Protein 6LXQ (pdb70)

Foldseek 3Di:
DDPDDDPAADFDFKKKFFKDWQRHTLGMWMKGWRCVQQVVVSVQQQCQQALVLAAAPLGFGSHQAFAWQFFAAAQWKTKIFQRRPSHPPHFATSPNAQAFQRDLPHAQAAFFWKKFDADFGRGGGGMIITTHGRDRVCRPPIHTTIGTPDDVVSRVVQNVQADNRRGGNTTMGRNHMHTPPVD

Radius of gyration: 15.1 Å; Cα contacts (8 Å, |Δi|>4): 477; chains: 1; bounding box: 36×37×45 Å

Organism: Trichomonas vaginalis (strain ATCC PRA-98 / G3) (NCBI:txid412133)

Sequence (183 aa):
FATRVISAPKVTKKVFFKISINGEDAGTIKFGLFGDDVPKTAENFRALCTGEKGMGKLGKPLHYKGSPFHRVIPNFMIQGGDITSGNGYGGESIYGSKFADESFKITHDGPGLLSMANSGPNTNGSQFFITTVPCPWLNGKHVVFGKVIEGMEIVKKIESLGSQSGTPKAKIIIADCGEITEL

B-factor: mean 24.29, std 14.11, range [5.77, 97.33]

Secondary structure (DSSP, 8-state):
--SS--SSPPP-EEEEEEEEETTEEEEEEEEEE-TTT-HHHHHHHHHHHHTTT-B-TTSSBS--TT-BEEEEETTTEEEE---SSSSSS----TTSS-B------S---STTEEEE--SSTT-B-S-EEEESS--GGGTTTS-EEEEEEE-HHHHHHHHTT--TTS--SS-EEEEEEEE----

Structure (mmCIF, N/CA/C/O backbone):
data_6LXQ
#
_entry.id   6LXQ
#
_cell.length_a   54.307
_cell.length_b   54.643
_cell.length_c   59.916
_cell.angle_alpha   90.000
_cell.angle_beta   90.000
_cell.angle_gamma   90.000
#
_symmetry.space_group_name_H-M   'P 21 21 21'
#
loop_
_entity.id
_entity.type
_entity.pdbx_description
1 polymer 'Peptidyl-prolyl cis-trans isomerase'
2 non-polymer 'PHOSPHATE ION'
3 non-polymer GLYCEROL
4 water water
#
loop_
_atom_site.group_PDB
_atom_site.id
_atom_site.type_symbol
_atom_site.label_atom_id
_atom_site.label_alt_id
_atom_site.label_comp_id
_atom_site.label_asym_id
_atom_site.label_entity_id
_atom_site.label_seq_id
_atom_site.pdbx_PDB_ins_code
_atom_site.Cartn_x
_atom_site.Cartn_y
_atom_site.Cartn_z
_atom_site.occupancy
_atom_site.B_iso_or_equiv
_atom_site.auth_seq_id
_atom_site.auth_comp_id
_atom_site.auth_asym_id
_atom_site.auth_atom_id
_atom_site.pdbx_PDB_model_num
ATOM 1 N N . PHE A 1 5 ? 3.715 -2.372 -10.858 1.00 43.34 5 PHE A N 1
ATOM 2 C CA . PHE A 1 5 ? 2.742 -2.685 -11.898 1.00 41.89 5 PHE A CA 1
ATOM 3 C C . PHE A 1 5 ? 1.387 -3.103 -11.314 1.00 43.73 5 PHE A C 1
ATOM 4 O O . PHE A 1 5 ? 1.249 -4.188 -10.725 1.00 36.42 5 PHE A O 1
ATOM 12 N N . ALA A 1 6 ? 0.386 -2.242 -11.497 1.00 37.02 6 ALA A N 1
ATOM 13 C CA . ALA A 1 6 ? -0.929 -2.462 -10.913 1.00 36.83 6 ALA A CA 1
ATOM 14 C C . ALA A 1 6 ? -1.699 -3.506 -11.707 1.00 35.71 6 ALA A C 1
ATOM 15 O O . ALA A 1 6 ? -1.812 -3.402 -12.929 1.00 37.39 6 ALA A O 1
ATOM 17 N N . THR A 1 7 ? -2.230 -4.509 -11.009 1.00 33.38 7 THR A N 1
ATOM 18 C CA . THR A 1 7 ? -3.086 -5.525 -11.614 1.00 39.20 7 THR A CA 1
ATOM 19 C C . THR A 1 7 ? -4.560 -5.325 -11.294 1.00 38.11 7 THR A C 1
ATOM 20 O O . THR A 1 7 ? -5.395 -6.096 -11.780 1.00 42.23 7 THR A O 1
ATOM 24 N N . ARG A 1 8 ? -4.896 -4.331 -10.473 1.00 30.97 8 ARG A N 1
ATOM 25 C CA . ARG A 1 8 ? -6.276 -3.914 -10.266 1.00 30.30 8 ARG A CA 1
ATOM 26 C C . ARG A 1 8 ? -6.284 -2.417 -9.978 1.00 28.23 8 ARG A C 1
ATOM 27 O O . ARG A 1 8 ? -5.369 -1.885 -9.344 1.00 27.55 8 ARG A O 1
ATOM 35 N N . VAL A 1 9 ? -7.301 -1.735 -10.485 1.00 21.50 9 VAL A N 1
ATOM 36 C CA . VAL A 1 9 ? -7.505 -0.323 -10.202 1.00 17.13 9 VAL A CA 1
ATOM 37 C C . VAL A 1 9 ? -8.446 -0.274 -9.001 1.00 17.44 9 VAL A C 1
ATOM 38 O O . VAL A 1 9 ? -9.657 -0.457 -9.147 1.00 16.21 9 VAL A O 1
ATOM 42 N N . ILE A 1 10 ? -7.886 -0.036 -7.798 1.00 17.14 10 ILE A N 1
ATOM 43 C CA . ILE A 1 10 ? -8.631 -0.253 -6.559 1.00 18.86 10 ILE A CA 1
ATOM 44 C C . ILE A 1 10 ? -9.301 1.033 -6.092 1.00 18.91 10 ILE A C 1
ATOM 45 O O . ILE A 1 10 ? -8.736 2.132 -6.172 1.00 16.00 10 ILE A O 1
ATOM 50 N N . SER A 1 11 ? -10.520 0.878 -5.579 1.00 16.26 11 SER A N 1
ATOM 51 C CA . SER A 1 11 ? -11.343 1.956 -5.048 1.00 14.70 11 SER A CA 1
ATOM 52 C C . SER A 1 11 ? -11.402 1.930 -3.522 1.00 18.27 11 SER A C 1
ATOM 53 O O . SER A 1 11 ? -12.377 2.397 -2.920 1.00 21.57 11 SER A O 1
ATOM 56 N N . ALA A 1 12 ? -10.378 1.376 -2.889 1.00 14.11 12 ALA A N 1
ATOM 57 C CA . ALA A 1 12 ? -10.374 1.161 -1.451 1.00 14.47 12 ALA A CA 1
ATOM 58 C C . ALA A 1 12 ? -8.944 1.236 -0.966 1.00 14.55 12 ALA A C 1
ATOM 59 O O . ALA A 1 12 ? -8.004 1.186 -1.777 1.00 17.17 12 ALA A O 1
ATOM 61 N N . PRO A 1 13 ? -8.714 1.328 0.349 1.00 18.62 13 PRO A N 1
ATOM 62 C CA . PRO A 1 13 ? -7.337 1.308 0.858 1.00 20.77 13 PRO A CA 1
ATOM 63 C C . PRO A 1 13 ? -6.644 0.005 0.492 1.00 16.09 13 PRO A C 1
ATOM 64 O O . PRO A 1 13 ? -7.285 -1.031 0.322 1.00 17.89 13 PRO A O 1
ATOM 68 N N . LYS A 1 14 ? -5.322 0.068 0.363 1.00 19.41 14 LYS A N 1
ATOM 69 C CA . LYS A 1 14 ? -4.545 -1.115 0.011 1.00 24.39 14 LYS A CA 1
ATOM 70 C C . LYS A 1 14 ? -4.458 -2.099 1.179 1.00 20.41 14 LYS A C 1
ATOM 71 O O . LYS A 1 14 ? -4.208 -1.711 2.322 1.00 17.72 14 LYS A O 1
ATOM 77 N N . VAL A 1 15 ? -4.657 -3.381 0.876 1.00 18.32 15 VAL A N 1
ATOM 78 C CA . VAL A 1 15 ? -4.454 -4.460 1.840 1.00 19.02 15 VAL A CA 1
ATOM 79 C C . VAL A 1 15 ? -2.970 -4.812 1.857 1.00 21.81 15 VAL A C 1
ATOM 80 O O . VAL A 1 15 ? -2.400 -5.186 0.828 1.00 22.64 15 VAL A O 1
ATOM 84 N N . THR A 1 16 ? -2.337 -4.691 3.026 1.00 22.35 16 THR A N 1
ATOM 85 C CA . THR A 1 16 ? -0.908 -4.935 3.150 1.00 22.82 16 THR A CA 1
ATOM 86 C C . THR A 1 16 ? -0.562 -6.125 4.022 1.00 26.79 16 THR A C 1
ATOM 87 O O . THR A 1 16 ? 0.597 -6.555 4.016 1.00 28.25 16 THR A O 1
ATOM 91 N N . LYS A 1 17 ? -1.512 -6.638 4.793 1.00 21.74 17 LYS A N 1
ATOM 92 C CA . LYS A 1 17 ? -1.293 -7.844 5.570 1.00 21.12 17 LYS A CA 1
ATOM 93 C C . LYS A 1 17 ? -2.603 -8.609 5.640 1.00 18.19 17 LYS A C 1
ATOM 94 O O . LYS A 1 17 ? -3.683 -8.025 5.530 1.00 18.27 17 LYS A O 1
ATOM 100 N N . LYS A 1 18 ? -2.495 -9.925 5.799 1.00 15.79 18 LYS A N 1
ATOM 101 C CA . LYS A 1 18 ? -3.650 -10.809 5.817 1.00 17.55 18 LYS A CA 1
ATOM 102 C C . LYS A 1 18 ? -3.587 -11.684 7.056 1.00 21.18 18 LYS A C 1
ATOM 103 O O . LYS A 1 18 ? -2.521 -12.205 7.403 1.00 19.94 18 LYS A O 1
ATOM 109 N N . VAL A 1 19 ? -4.741 -11.848 7.710 1.00 13.91 19 VAL A N 1
ATOM 110 C CA . VAL A 1 19 ? -4.867 -12.652 8.920 1.00 14.12 19 VAL A CA 1
ATOM 111 C C . VAL A 1 19 ? -6.181 -13.419 8.841 1.00 16.22 19 VAL A C 1
ATOM 112 O O . VAL A 1 19 ? -7.000 -13.196 7.949 1.00 18.48 19 VAL A O 1
ATOM 116 N N . PHE A 1 20 ? -6.391 -14.324 9.796 1.00 13.58 20 PHE A N 1
ATOM 117 C CA . PHE A 1 20 ? -7.572 -15.177 9.738 1.00 12.87 20 PHE A CA 1
ATOM 118 C C . PHE A 1 20 ? -8.053 -15.554 11.134 1.00 18.34 20 PHE A C 1
ATOM 119 O O . PHE A 1 20 ? -7.255 -15.659 12.072 1.00 17.05 20 PHE A O 1
ATOM 127 N N . PHE A 1 21 ? -9.366 -15.777 11.246 1.00 12.58 21 PHE A N 1
ATOM 128 C CA . PHE A 1 21 ? -9.999 -16.460 12.370 1.00 17.39 21 PHE A CA 1
ATOM 129 C C . PHE A 1 21 ? -10.575 -17.786 11.886 1.00 21.62 21 PHE A C 1
ATOM 130 O O . PHE A 1 21 ? -11.171 -17.853 10.808 1.00 19.10 21 PHE A O 1
ATOM 138 N N . LYS A 1 22 ? -10.446 -18.826 12.697 1.00 18.21 22 LYS A N 1
ATOM 139 C CA . LYS A 1 22 ? -11.274 -20.018 12.559 1.00 17.78 22 LYS A CA 1
ATOM 140 C C . LYS A 1 22 ? -12.343 -19.971 13.641 1.00 20.45 22 LYS A C 1
ATOM 141 O O . LYS A 1 22 ? -12.031 -19.772 14.822 1.00 20.12 22 LYS A O 1
ATOM 147 N N . ILE A 1 23 ? -13.599 -20.137 13.234 1.00 15.79 23 ILE A N 1
ATOM 148 C CA . ILE A 1 23 ? -14.750 -19.890 14.093 1.00 12.09 23 ILE A CA 1
ATOM 149 C C . ILE A 1 23 ? -15.341 -21.226 14.512 1.00 17.32 23 ILE A C 1
ATOM 150 O O . ILE A 1 23 ? -15.526 -22.114 13.677 1.00 19.55 23 ILE A O 1
ATOM 155 N N . SER A 1 24 ? -15.639 -21.372 15.800 1.00 14.11 24 SER A N 1
ATOM 156 C CA . SER A 1 24 ? -16.486 -22.462 16.262 1.00 15.55 24 SER A CA 1
ATOM 157 C C . SER A 1 24 ? -17.769 -21.871 16.822 1.00 17.57 24 SER A C 1
ATOM 158 O O . SER A 1 24 ? -17.769 -20.767 17.381 1.00 18.07 24 SER A O 1
ATOM 161 N N . ILE A 1 25 ? -18.864 -22.602 16.645 1.00 17.86 25 ILE A N 1
ATOM 162 C CA . ILE A 1 25 ? -20.165 -22.208 17.164 1.00 18.94 25 ILE A CA 1
ATOM 163 C C . ILE A 1 25 ? -20.713 -23.381 17.964 1.00 19.70 25 ILE A C 1
ATOM 164 O O . ILE A 1 25 ? -20.965 -24.456 17.402 1.00 19.16 25 ILE A O 1
ATOM 169 N N . ASN A 1 26 ? -20.884 -23.179 19.271 1.00 20.60 26 ASN A N 1
ATOM 170 C CA . ASN A 1 26 ? -21.231 -24.266 20.182 1.00 19.63 26 ASN A CA 1
ATOM 171 C C . ASN A 1 26 ? -20.288 -25.454 19.991 1.00 22.27 26 ASN A C 1
ATOM 172 O O . ASN A 1 26 ? -20.686 -26.620 20.043 1.00 21.24 26 ASN A O 1
ATOM 177 N N . GLY A 1 27 ? -19.012 -25.151 19.764 1.00 23.98 27 GLY A N 1
ATOM 178 C CA . GLY A 1 27 ? -17.997 -26.175 19.635 1.00 21.21 27 GLY A CA 1
ATOM 179 C C . GLY A 1 27 ? -17.856 -26.794 18.262 1.00 26.37 27 GLY A C 1
ATOM 180 O O . GLY A 1 27 ? -16.933 -27.591 18.061 1.00 32.92 27 GLY A O 1
ATOM 181 N N . GLU A 1 28 ? -18.725 -26.463 17.308 1.00 27.05 28 GLU A N 1
ATOM 182 C CA . GLU A 1 28 ? -18.641 -27.023 15.963 1.00 27.32 28 GLU A CA 1
ATOM 183 C C . GLU A 1 28 ? -17.894 -26.067 15.044 1.00 26.32 28 GLU A C 1
ATOM 184 O O . GLU A 1 28 ? -18.112 -24.854 15.085 1.00 21.38 28 GLU A O 1
ATOM 190 N N . ASP A 1 29 ? -16.999 -26.620 14.223 1.00 26.07 29 ASP A N 1
ATOM 191 C CA . ASP A 1 29 ? -16.249 -25.804 13.274 1.00 28.86 29 ASP A CA 1
ATOM 192 C C . ASP A 1 29 ? -17.209 -25.105 12.325 1.00 23.44 29 ASP A C 1
ATOM 193 O O . ASP A 1 29 ? -18.108 -25.731 11.764 1.00 29.79 29 ASP A O 1
ATOM 198 N N . ALA A 1 30 ? -17.030 -23.800 12.152 1.00 18.13 30 ALA A N 1
ATOM 199 C CA . ALA A 1 30 ? -17.907 -23.012 11.292 1.00 23.63 30 ALA A CA 1
ATOM 200 C C . ALA A 1 30 ? -17.157 -22.331 10.156 1.00 27.29 30 ALA A C 1
ATOM 201 O O . ALA A 1 30 ? -17.741 -21.492 9.464 1.00 39.83 30 ALA A O 1
ATOM 203 N N . GLY A 1 31 ? -15.885 -22.657 9.955 1.00 19.76 31 GLY A N 1
ATOM 204 C CA . GLY A 1 31 ? -15.135 -22.143 8.832 1.00 24.15 31 GLY A CA 1
ATOM 205 C C . GLY A 1 31 ? -14.184 -21.028 9.215 1.00 25.26 31 GLY A C 1
ATOM 206 O O . GLY A 1 31 ? -13.992 -20.690 10.386 1.00 22.73 31 GLY A O 1
ATOM 207 N N . THR A 1 32 ? -13.582 -20.445 8.182 1.00 19.23 32 THR A N 1
ATOM 208 C CA . THR A 1 32 ? -12.498 -19.485 8.338 1.00 22.60 32 THR A CA 1
ATOM 209 C C . THR A 1 32 ? -12.910 -18.138 7.758 1.00 24.14 32 THR A C 1
ATOM 210 O O . THR A 1 32 ? -13.446 -18.073 6.648 1.00 22.01 32 THR A O 1
ATOM 214 N N . ILE A 1 33 ? -12.681 -17.073 8.521 1.00 17.85 33 ILE A N 1
ATOM 215 C CA . ILE A 1 33 ? -12.800 -15.703 8.033 1.00 15.09 33 ILE A CA 1
ATOM 216 C C . ILE A 1 33 ? -11.392 -15.176 7.801 1.00 17.74 33 ILE A C 1
ATOM 217 O O . ILE A 1 33 ? -10.543 -15.246 8.699 1.00 19.72 33 ILE A O 1
ATOM 222 N N . LYS A 1 34 ? -11.129 -14.661 6.606 1.00 16.56 34 LYS A N 1
ATOM 223 C CA . LYS A 1 34 ? -9.854 -14.025 6.311 1.00 15.55 34 LYS A CA 1
ATOM 224 C C . LYS A 1 34 ? -10.032 -12.515 6.230 1.00 17.02 34 LYS A C 1
ATOM 225 O O . LYS A 1 34 ? -11.031 -12.026 5.691 1.00 17.07 34 LYS A O 1
ATOM 231 N N . PHE A 1 35 ? -9.052 -11.781 6.759 1.00 15.26 35 PHE A N 1
ATOM 232 C CA . PHE A 1 35 ? -9.076 -10.326 6.776 1.00 14.75 35 PHE A CA 1
ATOM 233 C C . PHE A 1 35 ? -7.861 -9.763 6.059 1.00 14.85 35 PHE A C 1
ATOM 234 O O . PHE A 1 35 ? -6.764 -10.324 6.128 1.00 17.07 35 PHE A O 1
ATOM 242 N N . GLY A 1 36 ? -8.058 -8.628 5.397 1.00 13.56 36 GLY A N 1
ATOM 243 C CA . GLY A 1 36 ? -6.966 -7.826 4.890 1.00 14.51 36 GLY A CA 1
ATOM 244 C C . GLY A 1 36 ? -6.889 -6.540 5.697 1.00 16.62 36 GLY A C 1
ATOM 245 O O . GLY A 1 36 ? -7.910 -5.909 5.954 1.00 16.46 36 GLY A O 1
ATOM 246 N N . LEU A 1 37 ? -5.669 -6.165 6.081 1.00 13.82 37 LEU A N 1
ATOM 247 C CA . LEU A 1 37 ? -5.444 -5.017 6.955 1.00 13.33 37 LEU A CA 1
ATOM 248 C C . LEU A 1 37 ? -4.860 -3.852 6.166 1.00 17.63 37 LEU A C 1
ATOM 249 O O . LEU A 1 37 ? -4.008 -4.049 5.294 1.00 18.33 37 LEU A O 1
ATOM 254 N N . PHE A 1 38 ? -5.315 -2.635 6.484 1.00 15.06 38 PHE A N 1
ATOM 255 C CA . PHE A 1 38 ? -4.892 -1.426 5.762 1.00 13.48 38 PHE A CA 1
ATOM 256 C C . PHE A 1 38 ? -3.654 -0.817 6.430 1.00 16.75 38 PHE A C 1
ATOM 257 O O . PHE A 1 38 ? -3.680 0.278 6.996 1.00 18.48 38 PHE A O 1
ATOM 265 N N . GLY A 1 39 ? -2.539 -1.544 6.322 1.00 18.76 39 GLY A N 1
ATOM 266 C CA . GLY A 1 39 ? -1.344 -1.187 7.067 1.00 20.64 39 GLY A CA 1
ATOM 267 C C . GLY A 1 39 ? -0.612 0.032 6.538 1.00 19.98 39 GLY A C 1
ATOM 268 O O . GLY A 1 39 ? 0.153 0.649 7.287 1.00 20.84 39 GLY A O 1
ATOM 269 N N . ASP A 1 40 ? -0.830 0.399 5.274 1.00 18.81 40 ASP A N 1
ATOM 270 C CA . ASP A 1 40 ? -0.280 1.659 4.776 1.00 26.64 40 ASP A CA 1
ATOM 271 C C . ASP A 1 40 ? -1.001 2.865 5.360 1.00 27.24 40 ASP A C 1
ATOM 272 O O . ASP A 1 40 ? -0.423 3.954 5.417 1.00 29.67 40 ASP A O 1
ATOM 277 N N . ASP A 1 41 ? -2.248 2.699 5.786 1.00 19.68 41 ASP A N 1
ATOM 278 C CA . ASP A 1 41 ? -3.043 3.819 6.265 1.00 23.60 41 ASP A CA 1
ATOM 279 C C . ASP A 1 41 ? -3.057 3.925 7.778 1.00 24.89 41 ASP A C 1
ATOM 280 O O . ASP A 1 41 ? -2.898 5.024 8.312 1.00 22.49 41 ASP A O 1
ATOM 285 N N . VAL A 1 42 ? -3.245 2.809 8.477 1.00 18.11 42 VAL A N 1
ATOM 286 C CA . VAL A 1 42 ? -3.253 2.799 9.936 1.00 19.61 42 VAL A CA 1
ATOM 287 C C . VAL A 1 42 ? -2.300 1.702 10.402 1.00 23.13 42 VAL A C 1
ATOM 288 O O . VAL A 1 42 ? -2.744 0.648 10.888 1.00 22.25 42 VAL A O 1
ATOM 292 N N . PRO A 1 43 ? -0.983 1.903 10.277 1.00 19.97 43 PRO A N 1
ATOM 293 C CA . PRO A 1 43 ? -0.048 0.813 10.608 1.00 17.79 43 PRO A CA 1
ATOM 294 C C . PRO A 1 43 ? -0.097 0.374 12.061 1.00 24.76 43 PRO A C 1
ATOM 295 O O . PRO A 1 43 ? 0.071 -0.819 12.353 1.00 17.85 43 PRO A O 1
ATOM 299 N N . LYS A 1 44 ? -0.303 1.308 12.988 1.00 20.17 44 LYS A N 1
ATOM 300 C CA . LYS A 1 44 ? -0.247 0.950 14.402 1.00 22.81 44 LYS A CA 1
ATOM 301 C C . LYS A 1 44 ? -1.462 0.123 14.796 1.00 19.26 44 LYS A C 1
ATOM 302 O O . LYS A 1 44 ? -1.354 -0.826 15.585 1.00 15.84 44 LYS A O 1
ATOM 308 N N . THR A 1 45 ? -2.624 0.472 14.252 1.00 20.30 45 THR A N 1
ATOM 309 C CA . THR A 1 45 ? -3.844 -0.281 14.524 1.00 19.65 45 THR A CA 1
ATOM 310 C C . THR A 1 45 ? -3.807 -1.639 13.834 1.00 18.85 45 THR A C 1
ATOM 311 O O . THR A 1 45 ? -4.181 -2.660 14.427 1.00 16.24 45 THR A O 1
ATOM 315 N N . ALA A 1 46 ? -3.351 -1.670 12.582 1.00 16.04 46 ALA A N 1
ATOM 316 C CA . ALA A 1 46 ? -3.209 -2.941 11.881 1.00 19.05 46 ALA A CA 1
ATOM 317 C C . ALA A 1 46 ? -2.220 -3.863 12.593 1.00 17.61 46 ALA A C 1
ATOM 318 O O . ALA A 1 46 ? -2.463 -5.069 12.716 1.00 15.69 46 ALA A O 1
ATOM 320 N N . GLU A 1 47 ? -1.087 -3.317 13.045 1.00 16.34 47 GLU A N 1
ATOM 321 C CA . GLU A 1 47 ? -0.081 -4.132 13.715 1.00 19.61 47 GLU A CA 1
ATOM 322 C C . GLU A 1 47 ? -0.615 -4.719 15.015 1.00 19.58 47 GLU A C 1
ATOM 323 O O . GLU A 1 47 ? -0.337 -5.882 15.341 1.00 16.56 47 GLU A O 1
ATOM 329 N N . ASN A 1 48 ? -1.368 -3.922 15.780 1.00 16.29 48 ASN A N 1
ATOM 330 C CA . ASN A 1 48 ? -1.980 -4.432 17.003 1.00 19.50 48 ASN A CA 1
ATOM 331 C C . ASN A 1 48 ? -2.856 -5.644 16.698 1.00 18.28 48 ASN A C 1
ATOM 332 O O . ASN A 1 48 ? -2.720 -6.699 17.334 1.00 14.90 48 ASN A O 1
ATOM 337 N N . PHE A 1 49 ? -3.726 -5.526 15.688 1.00 13.73 49 PHE A N 1
ATOM 338 C CA . PHE A 1 49 ? -4.606 -6.636 15.323 1.00 14.25 49 PHE A CA 1
ATOM 339 C C . PHE A 1 49 ? -3.801 -7.837 14.844 1.00 14.96 49 PHE A C 1
ATOM 340 O O . PHE A 1 49 ? -4.075 -8.981 15.234 1.00 14.87 49 PHE A O 1
ATOM 348 N N . ARG A 1 50 ? -2.815 -7.595 13.974 1.00 14.17 50 ARG A N 1
ATOM 349 C CA . ARG A 1 50 ? -2.011 -8.694 13.439 1.00 15.71 50 ARG A CA 1
ATOM 350 C C . ARG A 1 50 ? -1.335 -9.467 14.566 1.00 15.92 50 ARG A C 1
ATOM 351 O O . ARG A 1 50 ? -1.403 -10.701 14.619 1.00 20.29 50 ARG A O 1
ATOM 359 N N . ALA A 1 51 ? -0.705 -8.751 15.500 1.00 16.47 51 ALA A N 1
ATOM 360 C CA . ALA A 1 51 ? 0.025 -9.416 16.574 1.00 17.79 51 ALA A CA 1
ATOM 361 C C . ALA A 1 51 ? -0.914 -10.178 17.496 1.00 17.76 51 ALA A C 1
ATOM 362 O O . ALA A 1 51 ? -0.536 -11.226 18.036 1.00 18.80 51 ALA A O 1
ATOM 364 N N . LEU A 1 52 ? -2.128 -9.656 17.705 1.00 15.69 52 LEU A N 1
ATOM 365 C CA . LEU A 1 52 ? -3.101 -10.360 18.521 1.00 13.46 52 LEU A CA 1
ATOM 366 C C . LEU A 1 52 ? -3.598 -11.621 17.829 1.00 17.61 52 LEU A C 1
ATOM 367 O O . LEU A 1 52 ? -4.051 -12.550 18.507 1.00 17.34 52 LEU A O 1
ATOM 372 N N . CYS A 1 53 ? -3.505 -11.684 16.497 1.00 18.67 53 CYS A N 1
ATOM 373 C CA . CYS A 1 53 ? -3.856 -12.914 15.792 1.00 15.36 53 CYS A CA 1
ATOM 374 C C . CYS A 1 53 ? -2.775 -13.980 15.957 1.00 20.23 53 CYS A C 1
ATOM 375 O O . CYS A 1 53 ? -3.081 -15.175 16.043 1.00 18.57 53 CYS A O 1
ATOM 378 N N . THR A 1 54 ? -1.505 -13.575 16.005 1.00 18.97 54 THR A N 1
ATOM 379 C CA . THR A 1 54 ? -0.430 -14.548 16.157 1.00 22.26 54 THR A CA 1
ATOM 380 C C . THR A 1 54 ? -0.112 -14.871 17.611 1.00 24.92 54 THR A C 1
ATOM 381 O O . THR A 1 54 ? 0.454 -15.938 17.883 1.00 23.34 54 THR A O 1
ATOM 385 N N . GLY A 1 55 ? -0.457 -13.987 18.546 1.00 21.00 55 GLY A N 1
ATOM 386 C CA . GLY A 1 55 ? -0.050 -14.179 19.928 1.00 19.33 55 GLY A CA 1
ATOM 387 C C . GLY A 1 55 ? 1.416 -13.924 20.213 1.00 22.36 55 GLY A C 1
ATOM 388 O O . GLY A 1 55 ? 1.864 -14.162 21.343 1.00 22.12 55 GLY A O 1
ATOM 389 N N . GLU A 1 56 ? 2.177 -13.416 19.236 1.00 22.52 56 GLU A N 1
ATOM 390 C CA . GLU A 1 56 ? 3.636 -13.357 19.353 1.00 23.98 56 GLU A CA 1
ATOM 391 C C . GLU A 1 56 ? 4.134 -12.457 20.482 1.00 22.99 56 GLU A C 1
ATOM 392 O O . GLU A 1 56 ? 5.296 -12.584 20.887 1.00 24.60 56 GLU A O 1
ATOM 398 N N . LYS A 1 57 ? 3.306 -11.561 21.002 1.00 18.55 57 LYS A N 1
ATOM 399 C CA . LYS A 1 57 ? 3.762 -10.677 22.071 1.00 21.51 57 LYS A CA 1
ATOM 400 C C . LYS A 1 57 ? 3.666 -11.305 23.457 1.00 28.04 57 LYS A C 1
ATOM 401 O O . LYS A 1 57 ? 4.029 -10.649 24.441 1.00 28.21 57 LYS A O 1
ATOM 407 N N . GLY A 1 58 ? 3.177 -12.542 23.560 1.00 23.69 58 GLY A N 1
ATOM 408 C CA . GLY A 1 58 ? 3.172 -13.225 24.850 1.00 24.51 58 GLY A CA 1
ATOM 409 C C . GLY A 1 58 ? 2.128 -12.676 25.812 1.00 21.28 58 GLY A C 1
ATOM 410 O O . GLY A 1 58 ? 0.991 -12.369 25.441 1.00 24.93 58 GLY A O 1
ATOM 411 N N . MET A 1 59 ? 2.525 -12.542 27.076 1.00 23.27 59 MET A N 1
ATOM 412 C CA . MET A 1 59 ? 1.598 -12.242 28.162 1.00 22.80 59 MET A CA 1
ATOM 413 C C . MET A 1 59 ? 1.419 -10.738 28.329 1.00 20.67 59 MET A C 1
ATOM 414 O O . MET A 1 59 ? 2.391 -9.980 28.304 1.00 26.99 59 MET A O 1
ATOM 419 N N . GLY A 1 60 ? 0.162 -10.310 28.509 1.00 22.13 60 GLY A N 1
ATOM 420 C CA . GLY A 1 60 ? -0.128 -8.909 28.731 1.00 24.20 60 GLY A CA 1
ATOM 421 C C . GLY A 1 60 ? -0.001 -8.492 30.196 1.00 29.21 60 GLY A C 1
ATOM 422 O O . GLY A 1 60 ? 0.201 -9.315 31.095 1.00 24.73 60 GLY A O 1
ATOM 423 N N . LYS A 1 61 ? -0.143 -7.181 30.422 1.00 23.15 61 LYS A N 1
ATOM 424 C CA . LYS A 1 61 ? -0.063 -6.639 31.774 1.00 25.35 61 LYS A CA 1
ATOM 425 C C . LYS A 1 61 ? -1.256 -7.044 32.629 1.00 26.26 61 LYS A C 1
ATOM 426 O O . LYS A 1 61 ? -1.185 -6.954 33.862 1.00 26.93 61 LYS A O 1
ATOM 432 N N . LEU A 1 62 ? -2.362 -7.456 32.019 1.00 22.19 62 LEU A N 1
ATOM 433 C CA . LEU A 1 62 ? -3.525 -7.863 32.795 1.00 21.96 62 LEU A CA 1
ATOM 434 C C . LEU A 1 62 ? -3.536 -9.359 33.091 1.00 23.28 62 LEU A C 1
ATOM 435 O O 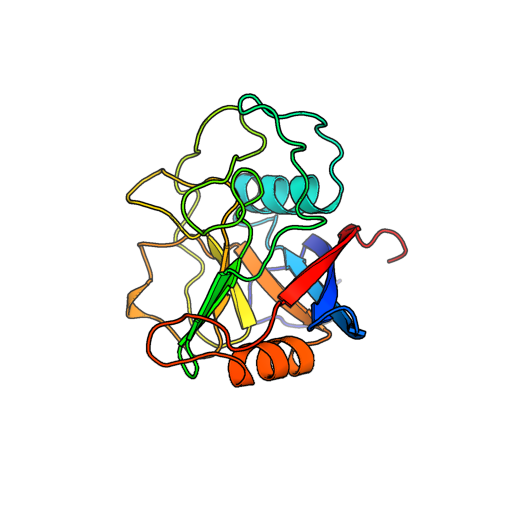. LEU A 1 62 ? -4.547 -9.874 33.575 1.00 27.76 62 LEU A O 1
ATOM 440 N N . GLY A 1 63 ? -2.443 -10.063 32.802 1.00 24.28 63 GLY A N 1
ATOM 441 C CA . GLY A 1 63 ? -2.327 -11.463 33.159 1.00 28.24 63 GLY A CA 1
ATOM 442 C C . GLY A 1 63 ? -2.957 -12.453 32.203 1.00 29.05 63 GLY A C 1
ATOM 443 O O . GLY A 1 63 ? -3.166 -13.609 32.583 1.00 21.26 63 GLY A O 1
ATOM 444 N N . LYS A 1 64 ? -3.259 -12.049 30.972 1.00 20.99 64 LYS A N 1
ATOM 445 C CA . LYS A 1 64 ? -3.782 -12.949 29.957 1.00 20.97 64 LYS A CA 1
ATOM 446 C C . LYS A 1 64 ? -2.943 -12.861 28.695 1.00 21.94 64 LYS A C 1
ATOM 447 O O . LYS A 1 64 ? -2.334 -11.821 28.408 1.00 23.65 64 LYS A O 1
ATOM 453 N N . PRO A 1 65 ? -2.865 -13.946 27.927 1.00 18.48 65 PRO A N 1
ATOM 454 C CA . PRO A 1 65 ? -2.130 -13.903 26.659 1.00 18.50 65 PRO A CA 1
ATOM 455 C C . PRO A 1 65 ? -2.689 -12.835 25.725 1.00 17.60 65 PRO A C 1
ATOM 456 O O . PRO A 1 65 ? -3.905 -12.661 25.604 1.00 18.91 65 PRO A O 1
ATOM 460 N N . LEU A 1 66 ? -1.783 -12.108 25.072 1.00 18.05 66 LEU A N 1
ATOM 461 C CA . LEU A 1 66 ? -2.142 -11.129 24.046 1.00 13.39 66 LEU A CA 1
ATOM 462 C C . LEU A 1 66 ? -2.426 -11.884 22.744 1.00 19.86 66 LEU A C 1
ATOM 463 O O . LEU A 1 66 ? -1.617 -11.929 21.815 1.00 18.91 66 LEU A O 1
ATOM 468 N N . HIS A 1 67 ? -3.612 -12.490 22.681 1.00 17.11 67 HIS A N 1
ATOM 469 C CA . HIS A 1 67 ? -3.918 -13.479 21.651 1.00 14.76 67 HIS A CA 1
ATOM 470 C C . HIS A 1 67 ? -5.431 -13.579 21.540 1.00 13.64 67 HIS A C 1
ATOM 471 O O . HIS A 1 67 ? -6.103 -13.771 22.556 1.00 13.87 67 HIS A O 1
ATOM 478 N N . TYR A 1 68 ? -5.966 -13.449 20.321 1.00 10.91 68 TYR A N 1
ATOM 479 C CA . TYR A 1 68 ? -7.410 -13.551 20.142 1.00 12.95 68 TYR A CA 1
ATOM 480 C C . TYR A 1 68 ? -7.934 -14.967 20.351 1.00 17.09 68 TYR A C 1
ATOM 481 O O . TYR A 1 68 ? -9.138 -15.144 20.552 1.00 16.61 68 TYR A O 1
ATOM 490 N N . LYS A 1 69 ? -7.065 -15.971 20.293 1.00 13.54 69 LYS A N 1
ATOM 491 C CA . LYS A 1 69 ? -7.515 -17.361 20.346 1.00 16.27 69 LYS A CA 1
ATOM 492 C C . LYS A 1 69 ? -8.295 -17.633 21.627 1.00 17.51 69 LYS A C 1
ATOM 493 O O . LYS A 1 69 ? -7.836 -17.310 22.726 1.00 15.66 69 LYS A O 1
ATOM 499 N N . GLY A 1 70 ? -9.480 -18.235 21.481 1.00 17.65 70 GLY A N 1
ATOM 500 C CA . GLY A 1 70 ? -10.340 -18.540 22.605 1.00 15.52 70 GLY A CA 1
ATOM 501 C C . GLY A 1 70 ? -11.315 -17.448 22.996 1.00 19.24 70 GLY A C 1
ATOM 502 O O . GLY A 1 70 ? -12.205 -17.706 23.820 1.00 18.10 70 GLY A O 1
ATOM 503 N N . SER A 1 71 ? -11.183 -16.227 22.437 1.00 16.94 71 SER A N 1
ATOM 504 C CA . SER A 1 71 ? -12.095 -15.157 22.823 1.00 14.14 71 SER A CA 1
ATOM 505 C C . SER A 1 71 ? -13.417 -15.262 22.056 1.00 16.09 71 SER A C 1
ATOM 506 O O . SER A 1 71 ? -13.462 -15.787 20.937 1.00 17.74 71 SER A O 1
ATOM 509 N N . PRO A 1 72 ? -14.512 -14.788 22.643 1.00 14.00 72 PRO A N 1
ATOM 510 C CA . PRO A 1 72 ? -15.828 -14.943 22.020 1.00 15.50 72 PRO A CA 1
ATOM 511 C C . PRO A 1 72 ? -16.223 -13.728 21.184 1.00 18.11 72 PRO A C 1
ATOM 512 O O . PRO A 1 72 ? -15.624 -12.658 21.264 1.00 18.67 72 PRO A O 1
ATOM 516 N N . PHE A 1 73 ? -17.254 -13.915 20.369 1.00 18.01 73 PHE A N 1
ATOM 517 C CA . PHE A 1 73 ? -18.030 -12.778 19.869 1.00 12.73 73 PHE A CA 1
ATOM 518 C C . PHE A 1 73 ? -19.115 -12.551 20.907 1.00 14.45 73 PHE A C 1
ATOM 519 O O . PHE A 1 73 ? -20.065 -13.330 21.013 1.00 14.65 73 PHE A O 1
ATOM 527 N N . HIS A 1 74 ? -18.956 -11.499 21.698 1.00 12.57 74 HIS A N 1
ATOM 528 C CA . HIS A 1 74 ? -19.792 -11.319 22.871 1.00 10.32 74 HIS A CA 1
ATOM 529 C C . HIS A 1 74 ? -21.002 -10.447 22.615 1.00 17.17 74 HIS A C 1
ATOM 530 O O . HIS A 1 74 ? -21.913 -10.422 23.452 1.00 14.06 74 HIS A O 1
ATOM 537 N N . ARG A 1 75 ? -21.024 -9.710 21.508 1.00 13.28 75 ARG A N 1
ATOM 538 C CA . ARG A 1 75 ? -22.177 -8.891 21.172 1.00 12.42 75 ARG A CA 1
ATOM 539 C C . ARG A 1 75 ? -22.426 -9.001 19.681 1.00 14.62 75 ARG A C 1
ATOM 540 O O . ARG A 1 75 ? -21.530 -8.740 18.869 1.00 13.28 75 ARG A O 1
ATOM 548 N N . VAL A 1 76 ? -23.644 -9.379 19.323 1.00 9.73 76 VAL A N 1
ATOM 549 C CA . VAL A 1 76 ? -23.979 -9.666 17.934 1.00 13.57 76 VAL A CA 1
ATOM 550 C C . VAL A 1 76 ? -25.347 -9.050 17.690 1.00 15.19 76 VAL A C 1
ATOM 551 O O . VAL A 1 76 ? -26.345 -9.513 18.254 1.00 12.88 76 VAL A O 1
ATOM 555 N N . ILE A 1 77 ? -25.396 -8.003 16.868 1.00 15.13 77 ILE A N 1
ATOM 556 C CA . ILE A 1 77 ? -26.633 -7.263 16.608 1.00 15.89 77 ILE A CA 1
ATOM 557 C C . ILE A 1 77 ? -26.982 -7.360 15.128 1.00 16.02 77 ILE A C 1
ATOM 558 O O . ILE A 1 77 ? -26.282 -6.779 14.282 1.00 14.27 77 ILE A O 1
ATOM 563 N N . PRO A 1 78 ? -28.026 -8.099 14.771 1.00 16.97 78 PRO A N 1
ATOM 564 C CA . PRO A 1 78 ? -28.389 -8.227 13.354 1.00 17.50 78 PRO A CA 1
ATOM 565 C C . PRO A 1 78 ? -28.680 -6.866 12.731 1.00 17.28 78 PRO A C 1
ATOM 566 O O . PRO A 1 78 ? -29.245 -5.974 13.372 1.00 15.89 78 PRO A O 1
ATOM 570 N N . ASN A 1 79 ? -28.249 -6.708 11.476 1.00 18.73 79 ASN A N 1
ATOM 571 C CA . ASN A 1 79 ? -28.396 -5.467 10.717 1.00 18.17 79 ASN A CA 1
ATOM 572 C C . ASN A 1 79 ? -27.567 -4.332 11.306 1.00 21.38 79 ASN A C 1
ATOM 573 O O . ASN A 1 79 ? -27.893 -3.159 11.129 1.00 14.63 79 ASN A O 1
ATOM 578 N N . PHE A 1 80 ? -26.483 -4.672 12.008 1.00 15.79 80 PHE A N 1
ATOM 579 C CA . PHE A 1 80 ? -25.572 -3.666 12.538 1.00 13.23 80 PHE A CA 1
ATOM 580 C C . PHE A 1 80 ? -24.141 -4.179 12.447 1.00 14.56 80 PHE A C 1
ATOM 581 O O . PHE A 1 80 ? -23.400 -3.777 11.550 1.00 15.10 80 PHE A O 1
ATOM 589 N N . MET A 1 81 ? -23.744 -5.069 13.353 1.00 14.19 81 MET A N 1
ATOM 590 C CA . MET A 1 81 ? -22.344 -5.464 13.449 1.00 10.76 81 MET A CA 1
ATOM 591 C C . MET A 1 81 ? -22.214 -6.659 14.387 1.00 10.33 81 MET A C 1
ATOM 592 O O . MET A 1 81 ? -23.136 -6.999 15.133 1.00 14.74 81 MET A O 1
ATOM 597 N N . ILE A 1 82 ? -21.047 -7.290 14.347 1.00 9.34 82 ILE A N 1
ATOM 598 C CA . ILE A 1 82 ? -20.702 -8.339 15.299 1.00 8.90 82 ILE A CA 1
ATOM 599 C C . ILE A 1 82 ? -19.395 -7.933 15.967 1.00 9.95 82 ILE A C 1
ATOM 600 O O . ILE A 1 82 ? -18.498 -7.384 15.317 1.00 10.65 82 ILE A O 1
ATOM 605 N N . GLN A 1 83 ? -19.302 -8.174 17.271 1.00 9.03 83 GLN A N 1
ATOM 606 C CA . GLN A 1 83 ? -18.244 -7.592 18.080 1.00 12.49 83 GLN A CA 1
ATOM 607 C C . GLN A 1 83 ? -17.579 -8.673 18.919 1.00 12.18 83 GLN A C 1
ATOM 608 O O . GLN A 1 83 ? -18.256 -9.534 19.486 1.00 11.48 83 GLN A O 1
ATOM 614 N N . GLY A 1 84 ? -16.253 -8.621 18.998 1.00 9.75 84 GLY A N 1
ATOM 615 C CA . GLY A 1 84 ? -15.492 -9.578 19.775 1.00 11.75 84 GLY A CA 1
ATOM 616 C C . GLY A 1 84 ? -14.184 -8.986 20.248 1.00 14.03 84 GLY A C 1
ATOM 617 O O . GLY A 1 84 ? -14.054 -7.760 20.330 1.00 13.99 84 GLY A O 1
ATOM 618 N N . GLY A 1 85 ? -13.215 -9.839 20.562 1.00 13.51 85 GLY A N 1
ATOM 619 C CA . GLY A 1 85 ? -11.884 -9.389 20.918 1.00 10.58 85 GLY A CA 1
ATOM 620 C C . GLY A 1 85 ? -11.649 -9.066 22.376 1.00 10.98 85 GLY A C 1
ATOM 621 O O . GLY A 1 85 ? -10.637 -8.432 22.694 1.00 14.58 85 GLY A O 1
ATOM 622 N N . ASP A 1 86 ? -12.528 -9.475 23.282 1.00 11.97 86 ASP A N 1
ATOM 623 C CA . ASP A 1 86 ? -12.223 -9.277 24.701 1.00 14.69 86 ASP A CA 1
ATOM 624 C C . ASP A 1 86 ? -11.365 -10.453 25.136 1.00 17.43 86 ASP A C 1
ATOM 625 O O . ASP A 1 86 ? -11.868 -11.507 25.512 1.00 16.05 86 ASP A O 1
ATOM 630 N N . ILE A 1 87 ? -10.043 -10.262 25.084 1.00 15.81 87 ILE A N 1
ATOM 631 C CA . ILE A 1 87 ? -9.105 -11.341 25.373 1.00 11.41 87 ILE A CA 1
ATOM 632 C C . ILE A 1 87 ? -8.748 -11.445 26.853 1.00 17.23 87 ILE A C 1
ATOM 633 O O . ILE A 1 87 ? -8.000 -12.361 27.233 1.00 17.47 87 ILE A O 1
ATOM 638 N N . THR A 1 88 ? -9.233 -10.539 27.705 1.00 14.94 88 THR A N 1
ATOM 639 C CA . THR A 1 88 ? -8.879 -10.655 29.119 1.00 15.36 88 THR A CA 1
ATOM 640 C C . THR A 1 88 ? -10.019 -11.197 29.971 1.00 23.81 88 THR A C 1
ATOM 641 O O . THR A 1 88 ? -9.804 -12.123 30.757 1.00 29.32 88 THR A O 1
ATOM 645 N N . SER A 1 89 ? -11.228 -10.653 29.840 1.00 21.99 89 SER A N 1
ATOM 646 C CA . SER A 1 89 ? -12.357 -11.166 30.608 1.00 26.62 89 SER A CA 1
ATOM 647 C C . SER A 1 89 ? -13.392 -11.901 29.766 1.00 27.33 89 SER A C 1
ATOM 648 O O . SER A 1 89 ? -14.250 -12.586 30.336 1.00 24.71 89 SER A O 1
ATOM 651 N N . GLY A 1 90 ? -13.335 -11.786 28.441 1.00 21.10 90 GLY A N 1
ATOM 652 C CA . GLY A 1 90 ? -14.232 -12.538 27.588 1.00 21.91 90 GLY A CA 1
ATOM 653 C C . GLY A 1 90 ? -15.696 -12.250 27.815 1.00 28.00 90 GLY A C 1
ATOM 654 O O . GLY A 1 90 ? -16.538 -13.101 27.513 1.00 28.80 90 GLY A O 1
ATOM 655 N N . ASN A 1 91 ? -16.030 -11.065 28.344 1.00 25.34 91 ASN A N 1
ATOM 656 C CA . ASN A 1 91 ? -17.424 -10.716 28.579 1.00 26.69 91 ASN A CA 1
ATOM 657 C C . ASN A 1 91 ? -17.835 -9.406 27.928 1.00 23.27 91 ASN A C 1
ATOM 658 O O . ASN A 1 91 ? -19.010 -9.037 28.0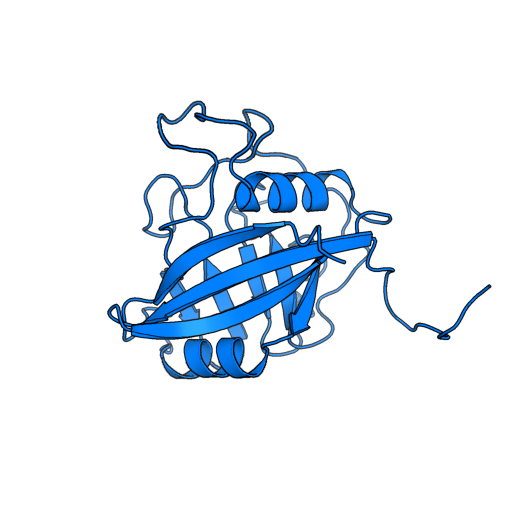12 1.00 27.15 91 ASN A O 1
ATOM 663 N N . GLY A 1 92 ? -16.916 -8.698 27.286 1.00 18.40 92 GLY A N 1
ATOM 664 C CA . GLY A 1 92 ? -17.231 -7.429 26.673 1.00 17.58 92 GLY A CA 1
ATOM 665 C C . GLY A 1 92 ? -16.742 -6.228 27.446 1.00 16.54 92 GLY A C 1
ATOM 666 O O . GLY A 1 92 ? -16.881 -5.097 26.961 1.00 19.59 92 GLY A O 1
ATOM 667 N N . TYR A 1 93 ? -16.170 -6.431 28.630 1.00 18.26 93 TYR A N 1
ATOM 668 C CA . TYR A 1 93 ? -15.643 -5.322 29.410 1.00 17.74 93 TYR A CA 1
ATOM 669 C C . TYR A 1 93 ? -14.127 -5.254 29.411 1.00 20.99 93 TYR A C 1
ATOM 670 O O . TYR A 1 93 ? -13.566 -4.272 29.917 1.00 23.68 93 TYR A O 1
ATOM 679 N N . GLY A 1 94 ? -13.446 -6.269 28.884 1.00 17.45 94 GLY A N 1
ATOM 680 C CA . GLY A 1 94 ? -12.019 -6.390 29.014 1.00 19.26 94 GLY A CA 1
ATOM 681 C C . GLY A 1 94 ? -11.280 -6.129 27.713 1.00 22.37 94 GLY A C 1
ATOM 682 O O . GLY A 1 94 ? -11.805 -5.531 26.772 1.00 19.37 94 GLY A O 1
ATOM 683 N N . GLY A 1 95 ? -10.031 -6.600 27.674 1.00 16.20 95 GLY A N 1
ATOM 684 C CA . GLY A 1 95 ? -9.220 -6.467 26.482 1.00 18.71 95 GLY A CA 1
ATOM 685 C C . GLY A 1 95 ? -7.943 -5.706 26.750 1.00 21.30 95 GLY A C 1
ATOM 686 O O . GLY A 1 95 ? -7.858 -4.961 27.729 1.00 19.49 95 GLY A O 1
ATOM 687 N N . GLU A 1 96 ? -6.945 -5.888 25.887 1.00 18.96 96 GLU A N 1
ATOM 688 C CA . GLU A 1 96 ? -5.655 -5.231 26.060 1.00 16.26 96 GLU A CA 1
ATOM 689 C C . GLU A 1 96 ? -4.966 -5.155 24.706 1.00 16.79 96 GLU A C 1
ATOM 690 O O . GLU A 1 96 ? -4.975 -6.127 23.949 1.00 17.02 96 GLU A O 1
ATOM 696 N N . SER A 1 97 ? -4.357 -4.010 24.411 1.00 15.08 97 SER A N 1
ATOM 697 C CA . SER A 1 97 ? -3.558 -3.891 23.201 1.00 18.03 97 SER A CA 1
ATOM 698 C C . SER A 1 97 ? -2.150 -4.437 23.440 1.00 20.18 97 SER A C 1
ATOM 699 O O . SER A 1 97 ? -1.764 -4.773 24.563 1.00 21.31 97 SER A O 1
ATOM 702 N N . ILE A 1 98 ? -1.366 -4.509 22.360 1.00 16.96 98 ILE A N 1
ATOM 703 C CA . ILE A 1 98 ? 0.032 -4.919 22.475 1.00 17.41 98 ILE A CA 1
ATOM 704 C C . ILE A 1 98 ? 0.922 -3.797 22.969 1.00 20.18 98 ILE A C 1
ATOM 705 O O . ILE A 1 98 ? 2.127 -4.005 23.143 1.00 24.56 98 ILE A O 1
ATOM 710 N N . TYR A 1 99 ? 0.379 -2.611 23.193 1.00 18.44 99 TYR A N 1
ATOM 711 C CA . TYR A 1 99 ? 1.201 -1.447 23.463 1.00 20.18 99 TYR A CA 1
ATOM 712 C C . TYR A 1 99 ? 1.331 -1.142 24.944 1.00 26.18 99 TYR A C 1
ATOM 713 O O . TYR A 1 99 ? 1.958 -0.144 25.295 1.00 28.10 99 TYR A O 1
ATOM 722 N N . GLY A 1 100 ? 0.782 -1.987 25.817 1.00 28.18 100 GLY A N 1
ATOM 723 C CA . GLY A 1 100 ? 0.959 -1.818 27.244 1.00 36.45 100 GLY A CA 1
ATOM 724 C C . GLY A 1 100 ? 0.064 -0.776 27.870 1.00 43.48 100 GLY A C 1
ATOM 725 O O . GLY A 1 100 ? 0.146 -0.553 29.087 1.00 52.60 100 GLY A O 1
ATOM 726 N N . SER A 1 101 ? -0.756 -0.115 27.067 1.00 31.04 101 SER A N 1
ATOM 727 C CA . SER A 1 101 ? -1.825 0.768 27.503 1.00 33.39 101 SER A CA 1
ATOM 728 C C . SER A 1 101 ? -2.781 0.869 26.324 1.00 31.73 101 SER A C 1
ATOM 729 O O . SER A 1 101 ? -2.442 0.481 25.203 1.00 28.34 101 SER A O 1
ATOM 732 N N . LYS A 1 102 ? -3.987 1.363 26.582 1.00 24.83 102 LYS A N 1
ATOM 733 C CA . LYS A 1 102 ? -4.879 1.658 25.467 1.00 25.95 102 LYS A CA 1
ATOM 734 C C . LYS A 1 102 ? -4.238 2.717 24.580 1.00 28.26 102 LYS A C 1
ATOM 735 O O . LYS A 1 102 ? -3.486 3.575 25.050 1.00 31.09 102 LYS A O 1
ATOM 741 N N . PHE A 1 103 ? -4.500 2.647 23.279 1.00 23.37 103 PHE A N 1
ATOM 742 C CA . PHE A 1 103 ? -3.755 3.518 22.386 1.00 21.35 103 PHE A CA 1
ATOM 743 C C . PHE A 1 103 ? -4.682 4.477 21.656 1.00 23.65 103 PHE A C 1
ATOM 744 O O . PHE A 1 103 ? -5.903 4.288 21.594 1.00 20.12 103 PHE A O 1
ATOM 752 N N . ALA A 1 104 ? -4.069 5.537 21.133 1.00 23.42 104 ALA A N 1
ATOM 753 C CA . ALA A 1 104 ? -4.797 6.655 20.554 1.00 22.97 104 ALA A CA 1
ATOM 754 C C . ALA A 1 104 ? -5.480 6.254 19.256 1.00 23.00 104 ALA A C 1
ATOM 755 O O . ALA A 1 104 ? -5.067 5.321 18.560 1.00 22.69 104 ALA A O 1
ATOM 757 N N . ASP A 1 105 ? -6.534 6.993 18.924 1.00 21.33 105 ASP A N 1
ATOM 758 C CA . ASP A 1 105 ? -7.162 6.851 17.619 1.00 21.91 105 ASP A CA 1
ATOM 759 C C . ASP A 1 105 ? -6.172 7.286 16.550 1.00 28.86 105 ASP A C 1
ATOM 760 O O . ASP A 1 105 ? -5.724 8.438 16.542 1.00 27.81 105 ASP A O 1
ATOM 765 N N . GLU A 1 106 ? -5.806 6.353 15.669 1.00 20.28 106 GLU A N 1
ATOM 766 C CA . GLU A 1 106 ? -4.724 6.606 14.725 1.00 26.62 106 GLU A CA 1
ATOM 767 C C . GLU A 1 106 ? -5.178 7.495 13.574 1.00 30.08 106 GLU A C 1
ATOM 768 O O . GLU A 1 106 ? -4.489 8.455 13.213 1.00 27.16 106 GLU A O 1
ATOM 774 N N . SER A 1 107 ? -6.327 7.182 12.977 1.00 25.07 107 SER A N 1
ATOM 775 C CA . SER A 1 107 ? -6.843 7.938 11.843 1.00 21.23 107 SER A CA 1
ATOM 776 C C . SER A 1 107 ? -8.313 7.593 11.667 1.00 19.65 107 SER A C 1
ATOM 777 O O . SER A 1 107 ? -8.704 6.439 11.853 1.00 21.52 107 SER A O 1
ATOM 780 N N . PHE A 1 108 ? -9.121 8.596 11.321 1.00 22.26 108 PHE A N 1
ATOM 781 C CA . PHE A 1 108 ? -10.518 8.392 10.954 1.00 23.05 108 PHE A CA 1
ATOM 782 C C . PHE A 1 108 ? -10.748 8.556 9.454 1.00 23.82 108 PHE A C 1
ATOM 783 O O . PHE A 1 108 ? -11.884 8.776 9.026 1.00 22.93 108 PHE A O 1
ATOM 791 N N . LYS A 1 109 ? -9.684 8.449 8.651 1.00 22.16 109 LYS A N 1
ATOM 792 C CA . LYS A 1 109 ? -9.793 8.668 7.211 1.00 21.23 109 LYS A CA 1
ATOM 793 C C . LYS A 1 109 ? -10.658 7.606 6.544 1.00 24.58 109 LYS A C 1
ATOM 794 O O . LYS A 1 109 ? -11.426 7.914 5.627 1.00 24.15 109 LYS A O 1
ATOM 800 N N . ILE A 1 110 ? -10.540 6.349 6.974 1.00 19.64 110 ILE A N 1
ATOM 801 C CA . ILE A 1 110 ? -11.314 5.256 6.389 1.00 17.35 110 ILE A CA 1
ATOM 802 C C . ILE A 1 110 ? -12.656 5.158 7.109 1.00 16.90 110 ILE A C 1
ATOM 803 O O . ILE A 1 110 ? -12.710 5.079 8.341 1.00 18.34 110 ILE A O 1
ATOM 808 N N . THR A 1 111 ? -13.743 5.171 6.347 1.00 18.31 111 THR A N 1
ATOM 809 C CA . THR A 1 111 ? -15.067 5.349 6.929 1.00 14.54 111 THR A CA 1
ATOM 810 C C . THR A 1 111 ? -15.880 4.063 6.805 1.00 17.03 111 THR A C 1
ATOM 811 O O . THR A 1 111 ? -15.517 3.142 6.078 1.00 17.62 111 THR A O 1
ATOM 815 N N . HIS A 1 112 ? -16.985 3.998 7.557 1.00 17.44 112 HIS A N 1
ATOM 816 C CA . HIS A 1 112 ? -17.783 2.769 7.680 1.00 13.29 112 HIS A CA 1
ATOM 817 C C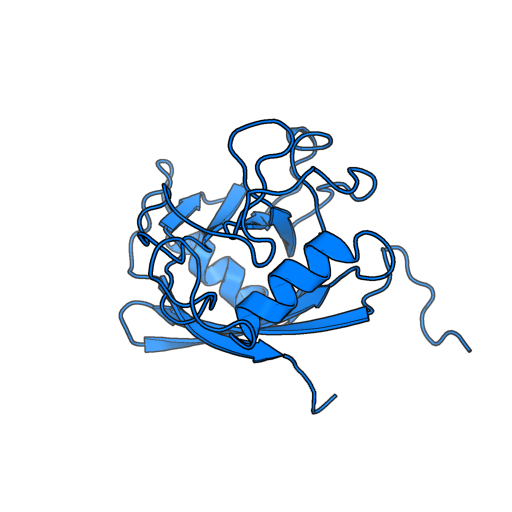 . HIS A 1 112 ? -18.806 2.692 6.545 1.00 15.07 112 HIS A C 1
ATOM 818 O O . HIS A 1 112 ? -20.023 2.744 6.750 1.00 18.10 112 HIS A O 1
ATOM 825 N N . ASP A 1 113 ? -18.292 2.546 5.322 1.00 14.56 113 ASP A N 1
ATOM 826 C CA . ASP A 1 113 ? -19.130 2.731 4.140 1.00 15.59 113 ASP A CA 1
ATOM 827 C C . ASP A 1 113 ? -19.966 1.511 3.776 1.00 18.20 113 ASP A C 1
ATOM 828 O O . ASP A 1 113 ? -20.864 1.630 2.938 1.00 18.71 113 ASP A O 1
ATOM 833 N N . GLY A 1 114 ? -19.694 0.350 4.345 1.00 14.25 114 GLY A N 1
ATOM 834 C CA . GLY A 1 114 ? -20.407 -0.841 3.950 1.00 17.17 114 GLY A CA 1
ATOM 835 C C . GLY A 1 114 ? -20.122 -2.006 4.869 1.00 14.44 114 GLY A C 1
ATOM 836 O O . GLY A 1 114 ? -19.342 -1.901 5.822 1.00 14.31 114 GLY A O 1
ATOM 837 N N . PRO A 1 115 ? -20.753 -3.143 4.595 1.00 16.39 115 PRO A N 1
ATOM 838 C CA . PRO A 1 115 ? -20.527 -4.334 5.420 1.00 15.00 115 PRO A CA 1
ATOM 839 C C . PRO A 1 115 ? -19.127 -4.896 5.223 1.00 15.69 115 PRO A C 1
ATOM 840 O O . PRO A 1 115 ? -18.460 -4.657 4.213 1.00 14.12 115 PRO A O 1
ATOM 844 N N . GLY A 1 116 ? -18.691 -5.669 6.210 1.00 13.72 116 GLY A N 1
ATOM 845 C CA . GLY A 1 116 ? -17.424 -6.363 6.118 1.00 14.15 116 GLY A CA 1
ATOM 846 C C . GLY A 1 116 ? -16.201 -5.561 6.506 1.00 14.18 116 GLY A C 1
ATOM 847 O O . GLY A 1 116 ? -15.085 -6.003 6.223 1.00 17.80 116 GLY A O 1
ATOM 848 N N . LEU A 1 117 ? -16.363 -4.408 7.151 1.00 13.04 117 LEU A N 1
ATOM 849 C CA . LEU A 1 117 ? -15.230 -3.593 7.565 1.00 9.01 117 LEU A CA 1
ATOM 850 C C . LEU A 1 117 ? -14.861 -3.919 9.006 1.00 15.24 117 LEU A C 1
ATOM 851 O O . LEU A 1 117 ? -15.736 -4.107 9.853 1.00 12.59 117 LEU A O 1
ATOM 856 N N . LEU A 1 118 ? -13.560 -4.002 9.263 1.00 12.48 118 LEU A N 1
ATOM 857 C CA . LEU A 1 118 ? -13.005 -4.196 10.596 1.00 14.16 118 LEU A CA 1
ATOM 858 C C . LEU A 1 118 ? -12.739 -2.842 11.234 1.00 12.75 118 LEU A C 1
ATOM 859 O O . LEU A 1 118 ? -12.074 -1.996 10.632 1.00 14.41 118 LEU A O 1
ATOM 864 N N . SER A 1 119 ? -13.232 -2.651 12.459 1.00 12.92 119 SER A N 1
ATOM 865 C CA . SER A 1 119 ? -13.136 -1.367 13.127 1.00 10.62 119 SER A CA 1
ATOM 866 C C . SER A 1 119 ? -12.942 -1.601 14.624 1.00 9.84 119 SER A C 1
ATOM 867 O O . SER A 1 119 ? -13.402 -2.606 15.171 1.00 11.94 119 SER A O 1
ATOM 870 N N . MET A 1 120 ? -12.237 -0.679 15.276 1.00 9.32 120 MET A N 1
ATOM 871 C CA . MET A 1 120 ? -11.946 -0.816 16.700 1.00 11.21 120 MET A CA 1
ATOM 872 C C . MET A 1 120 ? -13.125 -0.360 17.557 1.00 11.99 120 MET A C 1
ATOM 873 O O . MET A 1 120 ? -13.592 0.777 17.440 1.00 14.24 120 MET A O 1
ATOM 878 N N . ALA A 1 121 ? -13.591 -1.238 18.435 1.00 11.43 121 ALA A N 1
ATOM 879 C CA . ALA A 1 121 ? -14.462 -0.794 19.516 1.00 13.56 121 ALA A CA 1
ATOM 880 C C . ALA A 1 121 ? -13.663 0.053 20.505 1.00 15.24 121 ALA A C 1
ATOM 881 O O . ALA A 1 121 ? -12.429 -0.012 20.556 1.00 15.56 121 ALA A O 1
ATOM 883 N N . ASN A 1 122 ? -14.370 0.854 21.304 1.00 15.78 122 ASN A N 1
ATOM 884 C CA . ASN A 1 122 ? -13.668 1.677 22.282 1.00 13.53 122 ASN A CA 1
ATOM 885 C C . ASN A 1 122 ? -14.650 2.161 23.343 1.00 15.74 122 ASN A C 1
ATOM 886 O O . ASN A 1 122 ? -15.840 1.835 23.324 1.00 15.93 122 ASN A O 1
ATOM 891 N N . SER A 1 123 ? -14.136 2.938 24.286 1.00 15.48 123 SER A N 1
ATOM 892 C CA . SER A 1 123 ? -14.980 3.513 25.326 1.00 19.34 123 SER A CA 1
ATOM 893 C C . SER A 1 123 ? -14.751 5.010 25.402 1.00 24.58 123 SER A C 1
ATOM 894 O O . SER A 1 123 ? -14.699 5.597 26.485 1.00 28.63 123 SER A O 1
ATOM 897 N N . GLY A 1 124 ? -14.594 5.647 24.244 1.00 20.94 124 GLY A N 1
ATOM 898 C CA . GLY A 1 124 ? -14.291 7.055 24.184 1.00 23.12 124 GLY A CA 1
ATOM 899 C C . GLY A 1 124 ? -13.018 7.332 23.410 1.00 23.06 124 GLY A C 1
ATOM 900 O O . GLY A 1 124 ? -12.324 6.413 22.964 1.00 22.83 124 GLY A O 1
ATOM 901 N N . PRO A 1 125 ? -12.687 8.614 23.247 1.00 23.59 125 PRO A N 1
ATOM 902 C CA . PRO A 1 125 ? -11.500 8.986 22.466 1.00 26.52 125 PRO A CA 1
ATOM 903 C C . PRO A 1 125 ? -10.245 8.320 23.009 1.00 27.56 125 PRO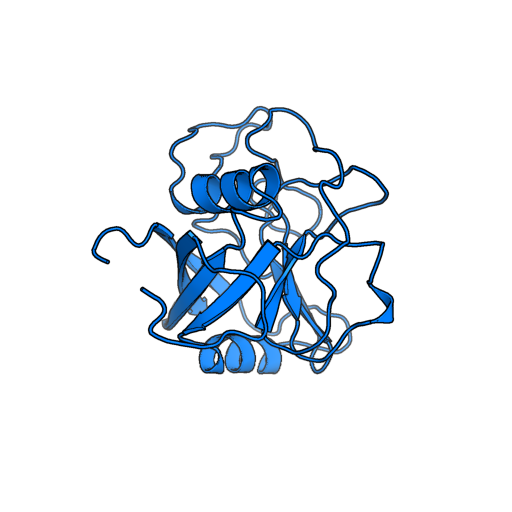 A C 1
ATOM 904 O O . PRO A 1 125 ? -10.020 8.282 24.222 1.00 24.86 125 PRO A O 1
ATOM 908 N N . ASN A 1 126 ? -9.446 7.763 22.092 1.00 20.86 126 ASN A N 1
ATOM 909 C CA . ASN A 1 126 ? -8.119 7.238 22.406 1.00 19.61 126 ASN A CA 1
ATOM 910 C C . ASN A 1 126 ? -8.169 6.128 23.457 1.00 24.18 126 ASN A C 1
ATOM 911 O O . ASN A 1 126 ? -7.378 6.103 24.398 1.00 26.70 126 ASN A O 1
ATOM 916 N N . THR A 1 127 ? -9.093 5.180 23.280 1.00 18.65 127 THR A N 1
ATOM 917 C CA . THR A 1 127 ? -9.207 4.049 24.201 1.00 17.85 127 THR A CA 1
ATOM 918 C C . THR A 1 127 ? -9.202 2.716 23.458 1.00 19.26 127 THR A C 1
ATOM 919 O O . THR A 1 127 ? -9.915 1.777 23.823 1.00 18.98 127 THR A O 1
ATOM 923 N N . ASN A 1 128 ? -8.379 2.593 22.427 1.00 18.02 128 ASN A N 1
ATOM 924 C CA . ASN A 1 128 ? -8.321 1.348 21.671 1.00 19.91 128 ASN A CA 1
ATOM 925 C C . ASN A 1 128 ? -7.568 0.273 22.456 1.00 18.51 128 ASN A C 1
ATOM 926 O O . ASN A 1 128 ? -6.506 0.536 23.028 1.00 16.28 128 ASN A O 1
ATOM 931 N N . GLY A 1 129 ? -8.127 -0.935 22.488 1.00 15.22 129 GLY A N 1
ATOM 932 C CA . GLY A 1 129 ? -7.496 -2.061 23.156 1.00 13.54 129 GLY A CA 1
ATOM 933 C C . GLY A 1 129 ? -7.360 -3.259 22.233 1.00 16.44 129 GLY A C 1
ATOM 934 O O . GLY A 1 129 ? -6.543 -3.250 21.309 1.00 15.02 129 GLY A O 1
ATOM 935 N N . SER A 1 130 ? -8.159 -4.303 22.471 1.00 15.20 130 SER A N 1
ATOM 936 C CA . SER A 1 130 ? -8.240 -5.444 21.567 1.00 13.07 130 SER A CA 1
ATOM 937 C C . SER A 1 130 ? -9.624 -5.648 20.973 1.00 14.08 130 SER A C 1
ATOM 938 O O . SER A 1 130 ? -9.741 -6.321 19.942 1.00 13.46 130 SER A O 1
ATOM 941 N N . GLN A 1 131 ? -10.664 -5.085 21.576 1.00 11.82 131 GLN A N 1
ATOM 942 C CA . GLN A 1 131 ? -12.010 -5.301 21.067 1.00 9.95 131 GLN A CA 1
ATOM 943 C C . GLN A 1 131 ? -12.188 -4.640 19.705 1.00 12.58 131 GLN A C 1
ATOM 944 O O . GLN A 1 131 ? -11.684 -3.541 19.453 1.00 11.26 131 GLN A O 1
ATOM 950 N N . PHE A 1 132 ? -12.900 -5.335 18.821 1.00 9.72 132 PHE A N 1
ATOM 951 C CA . PHE A 1 132 ? -13.097 -4.921 17.442 1.00 13.35 132 PHE A CA 1
ATOM 952 C C . PHE A 1 132 ? -14.531 -5.266 17.081 1.00 14.51 132 PHE A C 1
ATOM 953 O O . PHE A 1 132 ? -15.189 -6.050 17.774 1.00 14.34 132 PHE A O 1
ATOM 961 N N . PHE A 1 133 ? -14.996 -4.736 15.957 1.00 10.05 133 PHE A N 1
ATOM 962 C CA . PHE A 1 133 ? -16.253 -5.190 15.395 1.00 10.17 133 PHE A CA 1
ATOM 963 C C . PHE A 1 133 ? -16.128 -5.271 13.881 1.00 10.59 133 PHE A C 1
ATOM 964 O O . PHE A 1 133 ? -15.192 -4.727 13.283 1.00 9.97 133 PHE A O 1
ATOM 972 N N . ILE A 1 134 ? -17.058 -6.018 13.286 1.00 9.05 134 ILE A N 1
ATOM 973 C CA . ILE A 1 134 ? -17.178 -6.179 11.840 1.00 9.63 134 ILE A CA 1
ATOM 974 C C . ILE A 1 134 ? -18.560 -5.675 11.454 1.00 13.27 134 ILE A C 1
ATOM 975 O O . ILE A 1 134 ? -19.573 -6.197 11.946 1.00 9.47 134 ILE A O 1
ATOM 980 N N . THR A 1 135 ? -18.603 -4.660 10.592 1.00 12.43 135 THR A N 1
ATOM 981 C CA . THR A 1 135 ? -19.874 -4.102 10.151 1.00 11.65 135 THR A CA 1
ATOM 982 C C . THR A 1 135 ? -20.622 -5.117 9.300 1.00 10.63 135 THR A C 1
ATOM 983 O O . THR A 1 135 ? -20.026 -5.903 8.565 1.00 11.83 135 THR A O 1
ATOM 987 N N . THR A 1 136 ? -21.942 -5.100 9.396 1.00 13.13 136 THR A N 1
ATOM 988 C CA . THR A 1 136 ? -22.748 -5.877 8.467 1.00 14.43 136 THR A CA 1
ATOM 989 C C . THR A 1 136 ? -23.683 -4.996 7.658 1.00 16.73 136 THR A C 1
ATOM 990 O O . THR A 1 136 ? -24.447 -5.522 6.846 1.00 16.51 136 THR A O 1
ATOM 994 N N . VAL A 1 137 ? -23.624 -3.678 7.857 1.00 17.28 137 VAL A N 1
ATOM 995 C CA . VAL A 1 137 ? -24.355 -2.654 7.106 1.00 14.78 137 VAL A CA 1
ATOM 996 C C . VAL A 1 137 ? -23.444 -1.431 7.048 1.00 17.36 137 VAL A C 1
ATOM 997 O O . VAL A 1 137 ? -22.455 -1.373 7.799 1.00 15.53 137 VAL A O 1
ATOM 1001 N N . PRO A 1 138 ? -23.721 -0.425 6.213 1.00 13.11 138 PRO A N 1
ATOM 1002 C CA . PRO A 1 138 ? -22.986 0.841 6.350 1.00 17.36 138 PRO A CA 1
ATOM 1003 C C . PRO A 1 138 ? -23.324 1.486 7.690 1.00 16.06 138 PRO A C 1
ATOM 1004 O O . PRO A 1 138 ? -24.478 1.478 8.115 1.00 16.59 138 PRO A O 1
ATOM 1008 N N . CYS A 1 139 ? -22.312 2.034 8.363 1.00 14.50 139 CYS A N 1
ATOM 1009 C CA . CYS A 1 139 ? -22.491 2.674 9.672 1.00 14.15 139 CYS A CA 1
ATOM 1010 C C . CYS A 1 139 ? -21.871 4.069 9.682 1.00 15.98 139 CYS A C 1
ATOM 1011 O O . CYS A 1 139 ? -21.004 4.371 10.512 1.00 15.70 139 CYS A O 1
ATOM 1014 N N . PRO A 1 140 ? -22.301 4.964 8.781 1.00 17.54 140 PRO A N 1
ATOM 1015 C CA . PRO A 1 140 ? -21.644 6.284 8.705 1.00 17.01 140 PRO A CA 1
ATOM 1016 C C . PRO A 1 140 ? -21.747 7.099 9.979 1.00 15.89 140 PRO A C 1
ATOM 1017 O O . PRO A 1 140 ? -20.902 7.972 10.200 1.00 19.43 140 PRO A O 1
ATOM 1021 N N . TRP A 1 141 ? -22.741 6.845 10.837 1.00 16.20 141 TRP A N 1
ATOM 1022 C CA . TRP A 1 141 ? -22.799 7.554 12.112 1.00 16.25 141 TRP A CA 1
ATOM 1023 C C . TRP A 1 141 ? -21.643 7.191 13.046 1.00 19.56 141 TRP A C 1
ATOM 1024 O O . TRP A 1 141 ? -21.444 7.878 14.053 1.00 22.10 141 TRP A O 1
ATOM 1035 N N . LEU A 1 142 ? -20.867 6.147 12.739 1.00 16.77 142 LEU A N 1
ATOM 1036 C CA . LEU A 1 142 ? -19.683 5.814 13.528 1.00 15.73 142 LEU A CA 1
ATOM 1037 C C . LEU A 1 142 ? -18.414 6.489 13.018 1.00 15.90 142 LEU A C 1
ATOM 1038 O O . LEU A 1 142 ? -17.371 6.389 13.673 1.00 16.60 142 LEU A O 1
ATOM 1043 N N . ASN A 1 143 ? -18.469 7.149 11.861 1.00 17.13 143 ASN A N 1
ATOM 1044 C CA . ASN A 1 143 ? -17.305 7.859 11.346 1.00 17.23 143 ASN A CA 1
ATOM 1045 C C . ASN A 1 143 ? -16.822 8.892 12.359 1.00 19.79 143 ASN A C 1
ATOM 1046 O O . ASN A 1 143 ? -17.621 9.568 13.008 1.00 19.86 143 ASN A O 1
ATOM 1051 N N . GLY A 1 144 ? -15.508 9.003 12.506 1.00 21.40 144 GLY A N 1
ATOM 1052 C CA . GLY A 1 144 ? -14.945 9.924 13.473 1.00 23.85 144 GLY A CA 1
ATOM 1053 C C . GLY A 1 144 ? -14.986 9.448 14.905 1.00 23.05 144 GLY A C 1
ATOM 1054 O O . GLY A 1 144 ? -14.478 10.152 15.787 1.00 23.15 144 GLY A O 1
ATOM 1055 N N . LYS A 1 145 ? -15.579 8.286 15.169 1.00 19.30 145 LYS A N 1
ATOM 1056 C CA . LYS A 1 145 ? -15.613 7.702 16.503 1.00 21.82 145 LYS A CA 1
ATOM 1057 C C . LYS A 1 145 ? -14.802 6.423 16.626 1.00 23.84 145 LYS A C 1
ATOM 1058 O O . LYS A 1 145 ? -14.239 6.167 17.693 1.00 19.24 145 LYS A O 1
ATOM 1064 N N . HIS A 1 146 ? -14.732 5.626 15.559 1.00 15.92 146 HIS A N 1
ATOM 1065 C CA . HIS A 1 146 ? -14.091 4.317 15.561 1.00 19.65 146 HIS A CA 1
ATOM 1066 C C . HIS A 1 146 ? -13.128 4.237 14.390 1.00 17.64 146 HIS A C 1
ATOM 1067 O O . HIS A 1 146 ? -13.445 4.702 13.293 1.00 16.72 146 HIS A O 1
ATOM 1074 N N . VAL A 1 147 ? -11.952 3.662 14.624 1.00 14.77 147 VAL A N 1
ATOM 1075 C CA . VAL A 1 147 ? -10.905 3.585 13.604 1.00 14.04 147 VAL A CA 1
ATOM 1076 C C . VAL A 1 147 ? -11.112 2.310 12.795 1.00 14.08 147 VAL A C 1
ATOM 1077 O O . VAL A 1 147 ? -10.976 1.202 13.328 1.00 13.12 147 VAL A O 1
ATOM 1081 N N . VAL A 1 148 ? -11.448 2.469 11.508 1.00 12.23 148 VAL A N 1
ATOM 1082 C CA . VAL A 1 148 ? -11.514 1.354 10.569 1.00 14.30 148 VAL A CA 1
ATOM 1083 C C . VAL A 1 148 ? -10.100 1.017 10.126 1.00 15.78 148 VAL A C 1
ATOM 1084 O O . VAL A 1 148 ? -9.313 1.909 9.786 1.00 15.54 148 VAL A O 1
ATOM 1088 N N . PHE A 1 149 ? -9.771 -0.272 10.106 1.00 13.98 149 PHE A N 1
ATOM 1089 C CA . PHE A 1 149 ? -8.403 -0.664 9.800 1.00 11.95 149 PHE A CA 1
ATOM 1090 C C . PHE A 1 149 ? -8.296 -1.906 8.937 1.00 16.47 149 PHE A C 1
ATOM 1091 O O . PHE A 1 149 ? -7.176 -2.359 8.689 1.00 12.75 149 PHE A O 1
ATOM 1099 N N . GLY A 1 150 ? -9.401 -2.464 8.458 1.00 13.92 150 GLY A N 1
ATOM 1100 C CA . GLY A 1 150 ? -9.293 -3.664 7.650 1.00 13.92 150 GLY A CA 1
ATOM 1101 C C . GLY A 1 150 ? -10.645 -4.044 7.089 1.00 12.33 150 GLY A C 1
ATOM 1102 O O . GLY A 1 150 ? -11.641 -3.337 7.274 1.00 12.41 150 GLY A O 1
ATOM 1103 N N . LYS A 1 151 ? -10.666 -5.190 6.413 1.00 11.79 151 LYS A N 1
ATOM 1104 C CA . LYS A 1 151 ? -11.900 -5.680 5.822 1.00 13.60 151 LYS A CA 1
ATOM 1105 C C . LYS A 1 151 ? -11.843 -7.193 5.679 1.00 15.93 151 LYS A C 1
ATOM 1106 O O . LYS A 1 151 ? -10.769 -7.800 5.626 1.00 15.09 151 LYS A O 1
ATOM 1112 N N . VAL A 1 152 ? -13.030 -7.795 5.633 1.00 10.86 152 VAL A N 1
ATOM 1113 C CA . VAL A 1 152 ? -13.147 -9.210 5.314 1.00 13.33 152 VAL A CA 1
ATOM 1114 C C . VAL A 1 152 ? -12.801 -9.412 3.845 1.00 19.47 152 VAL A C 1
ATOM 1115 O O . VAL A 1 152 ? -13.364 -8.745 2.969 1.00 15.59 152 VAL A O 1
ATOM 1119 N N . ILE A 1 153 ? -11.862 -10.319 3.568 1.00 15.92 153 ILE A N 1
ATOM 1120 C CA . ILE A 1 153 ? -11.534 -10.699 2.196 1.00 17.29 153 ILE A CA 1
ATOM 1121 C C . ILE A 1 153 ? -11.972 -12.116 1.850 1.00 20.26 153 ILE A C 1
ATOM 1122 O O . ILE A 1 153 ? -11.970 -12.470 0.661 1.00 21.33 153 ILE A O 1
ATOM 1127 N N . GLU A 1 154 ? -12.360 -12.929 2.830 1.00 18.71 154 GLU A N 1
ATOM 1128 C CA . GLU A 1 154 ? -12.921 -14.246 2.555 1.00 18.88 154 GLU A CA 1
ATOM 1129 C C . GLU A 1 154 ? -13.730 -14.685 3.765 1.00 19.71 154 GLU A C 1
ATOM 1130 O O . GLU A 1 154 ? -13.366 -14.380 4.905 1.00 16.43 154 GLU A O 1
ATOM 1136 N N . GLY A 1 155 ? -14.829 -15.393 3.507 1.00 16.39 155 GLY A N 1
ATOM 1137 C CA . GLY A 1 155 ? -15.651 -15.905 4.575 1.00 18.62 155 GLY A CA 1
ATOM 1138 C C . GLY A 1 155 ? -16.693 -14.943 5.089 1.00 21.63 155 GLY A C 1
ATOM 1139 O O . GLY A 1 155 ? -17.084 -15.035 6.260 1.00 18.74 155 GLY A O 1
ATOM 1140 N N . MET A 1 156 ? -17.151 -14.006 4.256 1.00 18.90 156 MET A N 1
ATOM 1141 C CA . MET A 1 156 ? -18.220 -13.114 4.687 1.00 19.39 156 MET A CA 1
ATOM 1142 C C . MET A 1 156 ? -19.497 -13.890 4.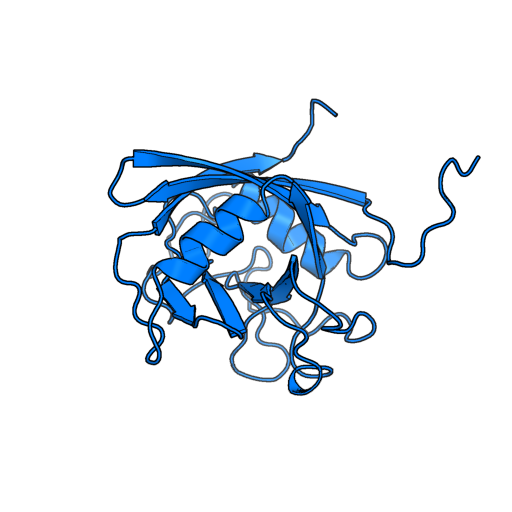995 1.00 20.76 156 MET A C 1
ATOM 1143 O O . MET A 1 156 ? -20.302 -13.444 5.819 1.00 18.67 156 MET A O 1
ATOM 1148 N N . GLU A 1 157 ? -19.678 -15.064 4.384 1.00 16.06 157 GLU A N 1
ATOM 1149 C CA . GLU A 1 157 ? -20.837 -15.889 4.711 1.00 20.55 157 GLU A CA 1
ATOM 1150 C C . GLU A 1 157 ? -20.780 -16.384 6.152 1.00 23.10 157 GLU A C 1
ATOM 1151 O O . GLU A 1 157 ? -21.829 -16.625 6.764 1.00 20.01 157 GLU A O 1
ATOM 1157 N N . ILE A 1 158 ? -19.577 -16.516 6.721 1.00 15.09 158 ILE A N 1
ATOM 1158 C CA . ILE A 1 158 ? -19.452 -16.888 8.130 1.00 17.60 158 ILE A CA 1
ATOM 1159 C C . ILE A 1 158 ? -19.836 -15.717 9.033 1.00 17.83 158 ILE A C 1
ATOM 1160 O O . ILE A 1 158 ? -20.439 -15.904 10.097 1.00 16.16 158 ILE A O 1
ATOM 1165 N N . VAL A 1 159 ? -19.434 -14.501 8.653 1.00 17.17 159 VAL A N 1
ATOM 1166 C CA . VAL A 1 159 ? -19.877 -13.301 9.357 1.00 15.58 159 VAL A CA 1
ATOM 1167 C C . VAL A 1 159 ? -21.401 -13.236 9.367 1.00 18.64 159 VAL A C 1
ATOM 1168 O O . VAL A 1 159 ? -22.025 -12.983 10.406 1.00 15.94 159 VAL A O 1
ATOM 1172 N N . LYS A 1 160 ? -22.028 -13.502 8.216 1.00 13.38 160 LYS A N 1
ATOM 1173 C CA . LYS A 1 160 ? -23.489 -13.481 8.153 1.00 13.97 160 LYS A CA 1
ATOM 1174 C C . LYS A 1 160 ? -24.103 -14.584 9.013 1.00 16.21 160 LYS A C 1
ATOM 1175 O O . LYS A 1 160 ? -25.177 -14.400 9.598 1.00 13.85 160 LYS A O 1
ATOM 1181 N N . LYS A 1 161 ? -23.453 -15.746 9.081 1.00 18.17 161 LYS A N 1
ATOM 1182 C CA . LYS A 1 161 ? -23.946 -16.818 9.947 1.00 17.70 161 LYS A CA 1
ATOM 1183 C C . LYS A 1 161 ? -23.885 -16.406 11.413 1.00 19.52 161 LYS A C 1
ATOM 1184 O O . LYS A 1 161 ? -24.828 -16.650 12.176 1.00 20.16 161 LYS A O 1
ATOM 1190 N N . ILE A 1 162 ? -22.776 -15.787 11.824 1.00 16.39 162 ILE A N 1
ATOM 1191 C CA . ILE A 1 162 ? -22.672 -15.252 13.179 1.00 16.06 162 ILE A CA 1
ATOM 1192 C C . ILE A 1 162 ? -23.765 -14.219 13.423 1.00 15.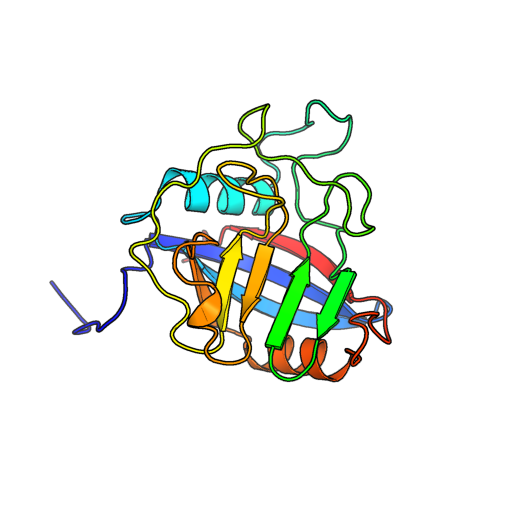42 162 ILE A C 1
ATOM 1193 O O . ILE A 1 162 ? -24.485 -14.273 14.425 1.00 15.43 162 ILE A O 1
ATOM 1198 N N . GLU A 1 163 ? -23.909 -13.266 12.499 1.00 14.06 163 GLU A N 1
ATOM 1199 C CA . GLU A 1 163 ? -24.932 -12.233 12.623 1.00 15.18 163 GLU A CA 1
ATOM 1200 C C . GLU A 1 163 ? -26.329 -12.822 12.823 1.00 21.98 163 GLU A C 1
ATOM 1201 O O . GLU A 1 163 ? -27.140 -12.279 13.587 1.00 17.67 163 GLU A O 1
ATOM 1207 N N . SER A 1 164 ? -26.637 -13.925 12.135 1.00 18.10 164 SER A N 1
ATOM 1208 C CA . SER A 1 164 ? -27.958 -14.530 12.247 1.00 21.65 164 SER A CA 1
ATOM 1209 C C . SER A 1 164 ? -28.191 -15.177 13.600 1.00 20.74 164 SER A C 1
ATOM 1210 O O . SER A 1 164 ? -29.329 -15.558 13.892 1.00 26.77 164 SER A O 1
ATOM 1213 N N . LEU A 1 165 ? -27.154 -15.333 14.420 1.00 18.70 165 LEU A N 1
ATOM 1214 C CA . LEU A 1 165 ? -27.300 -15.869 15.768 1.00 19.95 165 LEU A CA 1
ATOM 1215 C C . LEU A 1 165 ? -27.361 -14.769 16.816 1.00 18.58 165 LEU A C 1
ATOM 1216 O O . LEU A 1 165 ? -27.251 -15.055 18.009 1.00 22.24 165 LEU A O 1
ATOM 1221 N N . GLY A 1 166 ? -27.507 -13.517 16.396 1.00 16.94 166 GLY A N 1
ATOM 1222 C CA . GLY A 1 166 ? -27.560 -12.400 17.310 1.00 14.66 166 GLY A CA 1
ATOM 1223 C C . GLY A 1 166 ? -28.964 -12.144 17.799 1.00 19.63 166 GLY A C 1
ATOM 1224 O O . GLY A 1 166 ? -29.886 -12.938 17.598 1.00 19.53 166 GLY A O 1
ATOM 1225 N N . SER A 1 167 ? -29.126 -11.001 18.452 1.00 18.27 167 SER A N 1
ATOM 1226 C CA . SER A 1 167 ? -30.419 -10.593 18.975 1.00 23.91 167 SER A CA 1
ATOM 1227 C C . SER A 1 167 ? -30.442 -9.077 19.058 1.00 21.06 167 SER A C 1
ATOM 1228 O O . SER A 1 167 ? -29.404 -8.413 18.971 1.00 19.87 167 SER A O 1
ATOM 1231 N N . GLN A 1 168 ? -31.649 -8.533 19.231 1.00 24.63 168 GLN A N 1
ATOM 1232 C CA . GLN A 1 168 ? -31.791 -7.082 19.326 1.00 29.14 168 GLN A CA 1
ATOM 1233 C C . GLN A 1 168 ? -30.977 -6.526 20.484 1.00 28.23 168 GLN A C 1
ATOM 1234 O O . GLN A 1 168 ? -30.387 -5.444 20.375 1.00 32.40 168 GLN A O 1
ATOM 1240 N N . SER A 1 169 ? -30.917 -7.261 21.597 1.00 22.32 169 SER A N 1
ATOM 1241 C CA . SER A 1 169 ? -30.117 -6.835 22.741 1.00 22.19 169 SER A CA 1
ATOM 1242 C C . SER A 1 169 ? -28.621 -6.995 22.504 1.00 27.04 169 SER A C 1
ATOM 1243 O O . SER A 1 169 ? -27.821 -6.452 23.277 1.00 25.86 169 SER A O 1
ATOM 1246 N N . GLY A 1 170 ? -28.223 -7.754 21.486 1.00 20.71 170 GLY A N 1
ATOM 1247 C CA . GLY A 1 170 ? -26.833 -8.075 21.266 1.00 16.36 170 GLY A CA 1
ATOM 1248 C C . GLY A 1 170 ? -26.354 -9.349 21.933 1.00 17.70 170 GLY A C 1
ATOM 1249 O O . GLY A 1 170 ? -25.281 -9.854 21.576 1.00 15.41 170 GLY A O 1
ATOM 1250 N N . THR A 1 171 ? -27.104 -9.889 22.882 1.00 15.87 171 THR A N 1
ATOM 1251 C CA . THR A 1 171 ? -26.736 -11.186 23.456 1.00 17.54 171 THR A CA 1
ATOM 1252 C C . THR A 1 171 ? -26.828 -12.264 22.385 1.00 17.25 171 THR A C 1
ATOM 1253 O O . THR A 1 171 ? -27.912 -12.471 21.828 1.00 20.21 171 THR A O 1
ATOM 1257 N N . PRO A 1 172 ? -25.749 -12.974 22.069 1.00 16.16 172 PRO A N 1
ATOM 1258 C CA . PRO A 1 172 ? -25.824 -14.019 21.040 1.00 15.17 172 PRO A CA 1
ATOM 1259 C C . PRO A 1 172 ? -26.604 -15.227 21.538 1.00 17.67 172 PRO A C 1
ATOM 1260 O O . PRO A 1 172 ? -26.715 -15.477 22.737 1.00 17.76 172 PRO A O 1
ATOM 1264 N N . LYS A 1 173 ? -27.151 -15.989 20.590 1.00 15.70 173 LYS A N 1
ATOM 1265 C CA . LYS A 1 173 ? -27.942 -17.170 20.915 1.00 18.09 173 LYS A CA 1
ATOM 1266 C C . LYS A 1 173 ? -27.141 -18.461 20.813 1.00 24.00 173 LYS A C 1
ATOM 1267 O O . LYS A 1 173 ? -27.722 -19.549 20.874 1.00 21.96 173 LYS A O 1
ATOM 1273 N N . ALA A 1 174 ? -25.827 -18.360 20.647 1.00 19.67 174 ALA A N 1
ATOM 1274 C CA . ALA A 1 174 ? -24.932 -19.504 20.656 1.00 17.82 174 ALA A CA 1
ATOM 1275 C C . ALA A 1 174 ? -23.570 -18.999 21.106 1.00 20.83 174 ALA A C 1
ATOM 1276 O O . ALA A 1 174 ? -23.319 -17.790 21.141 1.00 22.58 174 ALA A O 1
ATOM 1278 N N . LYS A 1 175 ? -22.687 -19.933 21.463 1.00 21.20 175 LYS A N 1
ATOM 1279 C CA . LYS A 1 175 ? -21.339 -19.588 21.914 1.00 20.14 175 LYS A CA 1
ATOM 1280 C C . LYS A 1 175 ? -20.405 -19.581 20.701 1.00 16.11 175 LYS A C 1
ATOM 1281 O O . LYS A 1 175 ? -20.142 -20.628 20.101 1.00 19.24 175 LYS A O 1
ATOM 1287 N N . ILE A 1 176 ? -19.938 -18.391 20.324 1.00 17.48 176 ILE A N 1
ATOM 1288 C CA . ILE A 1 176 ? -19.193 -18.171 19.087 1.00 19.84 176 ILE A CA 1
ATOM 1289 C C . ILE A 1 176 ? -17.787 -17.767 19.482 1.00 17.67 176 ILE A C 1
ATOM 1290 O O . ILE A 1 176 ? -17.595 -16.716 20.103 1.00 16.52 176 ILE A O 1
ATOM 1295 N N . ILE A 1 177 ? -16.813 -18.610 19.140 1.00 12.88 177 ILE A N 1
ATOM 1296 C CA . ILE A 1 177 ? -15.453 -18.515 19.651 1.00 14.06 177 ILE A CA 1
ATOM 1297 C C . ILE A 1 177 ? -14.486 -18.420 18.480 1.00 18.67 177 ILE A C 1
ATOM 1298 O O . ILE A 1 177 ? -14.687 -19.056 17.437 1.00 17.00 177 ILE A O 1
ATOM 1303 N N . ILE A 1 178 ? -13.450 -17.606 18.647 1.00 12.20 178 ILE A N 1
ATOM 1304 C CA . ILE A 1 178 ? -12.303 -17.643 17.753 1.00 12.80 178 ILE A CA 1
ATOM 1305 C C . ILE A 1 178 ? -11.500 -18.883 18.135 1.00 18.51 178 ILE A C 1
ATOM 1306 O O . ILE A 1 178 ? -10.683 -18.850 19.063 1.00 20.11 178 ILE A O 1
ATOM 1311 N N . ALA A 1 179 ? -11.774 -20.003 17.461 1.00 16.50 179 ALA A N 1
ATOM 1312 C CA . ALA A 1 179 ? -11.139 -21.268 17.828 1.00 20.06 179 ALA A CA 1
ATOM 1313 C C . ALA A 1 179 ? -9.652 -21.272 17.500 1.00 20.91 179 ALA A C 1
ATOM 1314 O O . ALA A 1 179 ? -8.865 -21.940 18.178 1.00 20.92 179 ALA A O 1
ATOM 1316 N N . ASP A 1 180 ? -9.256 -20.545 16.466 1.00 18.13 180 ASP A N 1
ATOM 1317 C CA . ASP A 1 180 ? -7.852 -20.403 16.117 1.00 19.35 180 ASP A CA 1
ATOM 1318 C C . ASP A 1 180 ? -7.722 -19.103 15.344 1.00 22.26 180 ASP A C 1
ATOM 1319 O O . ASP A 1 180 ? -8.718 -18.531 14.887 1.00 18.61 180 ASP A O 1
ATOM 1324 N N . CYS A 1 181 ? -6.487 -18.625 15.225 1.00 16.55 181 CYS A N 1
ATOM 1325 C CA . CYS A 1 181 ? -6.239 -17.400 14.480 1.00 16.22 181 CYS A CA 1
ATOM 1326 C C . CYS A 1 181 ? -4.757 -17.336 14.156 1.00 23.19 181 CYS A C 1
ATOM 1327 O O . CYS A 1 181 ? -3.944 -18.086 14.705 1.00 20.93 181 CYS A O 1
ATOM 1330 N N . GLY A 1 182 ? -4.409 -16.441 13.242 1.00 22.45 182 GLY A N 1
ATOM 1331 C CA . GLY A 1 182 ? -3.012 -16.295 12.898 1.00 22.17 182 GLY A CA 1
ATOM 1332 C C . GLY A 1 182 ? -2.847 -15.403 11.690 1.00 22.81 182 GLY A C 1
ATOM 1333 O O . GLY A 1 182 ? -3.807 -14.802 11.192 1.00 21.10 182 GLY A O 1
ATOM 1334 N N . GLU A 1 183 ? -1.604 -15.330 11.236 1.00 19.72 183 GLU A N 1
ATOM 1335 C CA . GLU A 1 183 ? -1.253 -14.519 10.088 1.00 23.31 183 GLU A CA 1
ATOM 1336 C C . GLU A 1 183 ? -1.163 -15.422 8.871 1.00 26.45 183 GLU A C 1
ATOM 1337 O O . GLU A 1 183 ? -0.699 -16.560 8.966 1.00 31.88 183 GLU A O 1
ATOM 1343 N N . ILE A 1 184 ? -1.619 -14.921 7.728 1.00 23.06 1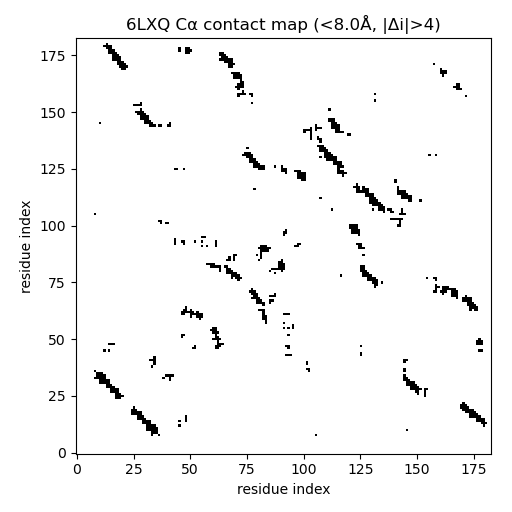84 ILE A N 1
ATOM 1344 C CA . ILE A 1 184 ? -1.473 -15.655 6.480 1.00 25.06 184 ILE A CA 1
ATOM 1345 C C . ILE A 1 184 ? -0.092 -15.313 5.930 1.00 35.81 184 ILE A C 1
ATOM 1346 O O . ILE A 1 184 ? 0.151 -14.203 5.458 1.00 36.39 184 ILE A O 1
ATOM 1351 N N . THR A 1 185 ? 0.828 -16.266 6.060 1.00 37.69 185 THR A N 1
ATOM 1352 C CA . THR A 1 185 ? 2.167 -16.223 5.488 1.00 48.10 185 THR A CA 1
ATOM 1353 C C . THR A 1 185 ? 2.269 -17.035 4.207 1.00 56.56 185 THR A C 1
ATOM 1354 O O . THR A 1 185 ? 2.991 -16.640 3.287 1.00 56.08 185 THR A O 1
ATOM 1358 N N . GLU A 1 186 ? 1.529 -18.147 4.122 1.00 65.84 186 GLU A N 1
ATOM 1359 C CA . GLU A 1 186 ? 1.513 -19.033 2.961 1.00 74.04 186 GLU A CA 1
ATOM 1360 C C . GLU A 1 186 ? 1.007 -18.319 1.709 1.00 76.48 186 GLU A C 1
ATOM 1361 O O . GLU A 1 186 ? 0.771 -18.951 0.674 1.00 82.44 186 GLU A O 1
ATOM 1367 N N . LEU A 1 187 ? 0.821 -17.006 1.809 1.00 72.23 187 LEU A N 1
ATOM 1368 C CA . LEU A 1 187 ? 0.570 -16.130 0.673 1.00 67.25 187 LEU A CA 1
ATOM 1369 C C . LEU A 1 187 ? 1.470 -16.460 -0.519 1.00 66.14 187 LEU A C 1
ATOM 1370 O O . LEU A 1 187 ? 1.004 -16.966 -1.544 1.00 67.72 187 LEU A O 1
#

InterPro domains:
  IPR002130 Cyclophilin-type peptidyl-prolyl cis-trans isomerase domain [PF00160] (21-182)
  IPR002130 Cyclophilin-type peptidyl-prolyl cis-trans isomerase domain [PR00153] (37-52)
  IPR002130 Cyclophilin-type peptidyl-prolyl cis-trans isomerase domain [PR00153] (73-85)
  IPR002130 Cyclophilin-type peptidyl-prolyl cis-trans isomerase domain [PR00153] (116-131)
  IPR002130 Cyclophilin-type peptidyl-prolyl cis-trans isomerase domain [PR00153] (131-143)
  IPR002130 Cyclophilin-type peptidyl-prolyl cis-trans isomerase domain [PR00153] (144-159)
  IPR002130 Cyclophilin-type peptidyl-prolyl cis-trans isomerase domain [PS50072] (20-183)
  IPR020892 Cyclophilin-type peptidyl-prolyl cis-trans isomerase, conserved site [PS00170] (68-85)
  IPR024936 Cyclophilin-type peptidyl-prolyl cis-trans isomerase [PIRSF001467] (15-185)
  IPR029000 Cyclophilin-like domain superfamily [G3DSA:2.40.100.10] (6-186)
  IPR029000 Cyclophilin-like domain superfamily [SSF50891] (10-184)

Solvent-accessible surface area: 8927 Å² total; per-residue (Å²): 243,84,135,191,152,98,123,48,41,124,42,49,94,63,0,37,0,98,2,12,25,100,66,126,136,25,36,40,0,63,0,0,0,2,16,104,50,2,76,81,1,4,51,0,0,24,0,0,0,46,17,97,101,38,118,11,162,116,50,99,69,11,46,0,115,46,6,9,0,25,96,0,40,48,118,50,8,0,16,0,0,1,19,24,61,33,84,16,194,17,6,15,2,28,81,38,74,108,7,49,29,58,36,74,166,20,46,0,106,14,79,5,25,0,0,0,12,45,93,27,118,80,31,1,4,1,23,0,8,0,0,7,36,69,0,77,145,20,52,45,126,30,0,1,0,0,67,19,64,90,6,52,120,22,0,100,117,0,11,80,45,5,22,181,90,1,89,26,154,19,104,0,40,0,40,52,11,8,47,34,114,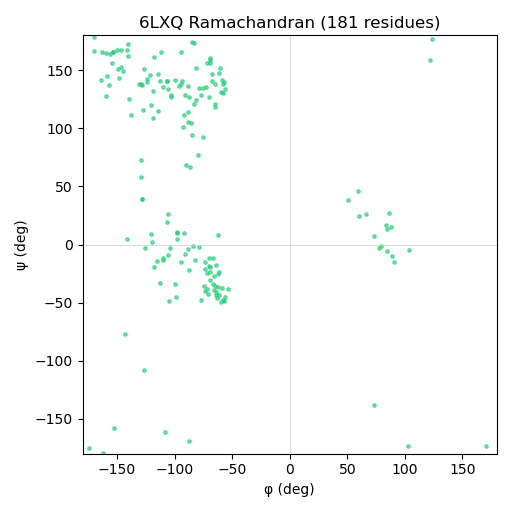165,141

Nearest PDB structures (foldseek):
  6lxo-assembly1_A  TM=9.904E-01  e=9.921E-40  Trichomonas vaginalis
  4jjm-assembly2_B  TM=9.976E-01  e=4.470E-31  Citrus sinensis
  4hy7-assembly1_A  TM=9.970E-01  e=1.688E-30  Triticum aestivum
  5yb9-assembly1_A  TM=9.879E-01  e=3.087E-30  Trichomonas vaginalis
  2igw-assembly1_A  TM=9.956E-01  e=5.004E-30  Caenorhabditis elegans